Protein AF-A0A972VEP5-F1 (afdb_monomer_lite)

Foldseek 3Di:
DDDDDDPDPPPDDPDDDDPVRVVVVVVVVVVVVVVVVVVVVVVVQVVQQVVVVVVQVVVLVVVVVCQLPVPDQAFDKDWDADPVHRQKIKIKGWDWDQDPPPRFIWIKIKIKIWHAGPVRDIDMDIDMDTRGTQDPVNVVVNCVVVVPPDQWAPDLVVLCVVLVHDSVQVVLLVVLQQDHAPNRIHGNVSSVQCSVVVSHDDPVVSVVNVVVNVVVVVVDDDDPPDDDDDDDDDDDDDDDDDDD

Sequence (244 aa):
MKPYESIQTTSGKAEGFTLLEVICALGILSIISSSALVIMARNRESAYNVTMRLRALEVARENMEQILVSGTIEEQTEFGLSEKYPSIEWENTIETFYAPLEGQTWARARSTARYKDMEDADQEIELEHWLCRVTEADMEALDQLEGSESGLFESIAEAAEFVGVDEQEVLGWLENGMVQTAEGYFIEANLKLFMRTQGNPSQEELAQQALTGVFEDAASEDIQVEQDTADVPVQDIRSGRGGR

Structure (mmCIF, N/CA/C/O backbone):
data_AF-A0A972VEP5-F1
#
_entry.id   AF-A0A972VEP5-F1
#
loop_
_atom_site.group_PDB
_atom_site.id
_atom_site.type_symbol
_atom_site.label_atom_id
_atom_site.label_alt_id
_atom_site.label_comp_id
_atom_site.label_asym_id
_atom_site.label_entity_id
_atom_site.label_seq_id
_atom_site.pdbx_PDB_ins_code
_atom_site.Cartn_x
_atom_site.Cartn_y
_atom_site.Cartn_z
_atom_site.occupancy
_atom_site.B_iso_or_equiv
_atom_site.auth_seq_id
_atom_site.auth_comp_id
_atom_site.auth_asym_id
_atom_site.auth_atom_id
_atom_site.pdbx_PDB_model_num
ATOM 1 N N . MET A 1 1 ? -2.535 20.342 -81.616 1.00 49.66 1 MET A N 1
ATOM 2 C CA . MET A 1 1 ? -1.668 19.170 -81.853 1.00 49.66 1 MET A CA 1
ATOM 3 C C . MET A 1 1 ? -0.312 19.499 -81.233 1.00 49.66 1 MET A C 1
ATOM 5 O O . MET A 1 1 ? 0.401 20.320 -81.791 1.00 49.66 1 MET A O 1
ATOM 9 N N . LYS A 1 2 ? -0.045 19.036 -80.003 1.00 51.69 2 LYS A N 1
ATOM 10 C CA . LYS A 1 2 ? 1.213 19.298 -79.275 1.00 51.69 2 LYS A CA 1
ATOM 11 C C . LYS A 1 2 ? 2.136 18.081 -79.450 1.00 51.69 2 LYS A C 1
ATOM 13 O O . LYS A 1 2 ? 1.618 16.969 -79.355 1.00 51.69 2 LYS A O 1
ATOM 18 N N . PRO A 1 3 ? 3.436 18.261 -79.738 1.00 62.66 3 PRO A N 1
ATOM 19 C CA . PRO A 1 3 ? 4.355 17.143 -79.907 1.00 62.66 3 PRO A CA 1
ATOM 20 C C . PRO A 1 3 ? 4.647 16.472 -78.558 1.00 62.66 3 PRO A C 1
ATOM 22 O O . PRO A 1 3 ? 4.682 17.124 -77.517 1.00 62.66 3 PRO A O 1
ATOM 25 N N . TYR A 1 4 ? 4.814 15.156 -78.607 1.00 62.09 4 TYR A N 1
ATOM 26 C CA . TYR A 1 4 ? 5.220 14.295 -77.503 1.00 62.09 4 TYR A CA 1
ATOM 27 C C . TYR A 1 4 ? 6.709 14.527 -77.201 1.00 62.09 4 TYR A C 1
ATOM 29 O O . TYR A 1 4 ? 7.564 14.312 -78.058 1.00 62.09 4 TYR A O 1
ATOM 37 N N . GLU A 1 5 ? 7.032 14.975 -75.988 1.00 61.41 5 GLU A N 1
ATOM 38 C CA . GLU A 1 5 ? 8.405 14.940 -75.480 1.00 61.41 5 GLU A CA 1
ATOM 39 C C . GLU A 1 5 ? 8.759 13.492 -75.130 1.00 61.41 5 GLU A C 1
ATOM 41 O O . GLU A 1 5 ? 8.156 12.870 -74.255 1.00 61.41 5 GLU A O 1
ATOM 46 N N . SER A 1 6 ? 9.726 12.931 -75.851 1.00 66.88 6 SER A N 1
ATOM 47 C CA . SER A 1 6 ? 10.311 11.631 -75.540 1.00 66.88 6 SER A CA 1
ATOM 48 C C . SER A 1 6 ? 11.162 11.745 -74.274 1.00 66.88 6 SER A C 1
ATOM 50 O O . SER A 1 6 ? 12.169 12.455 -74.272 1.00 66.88 6 SER A O 1
ATOM 52 N N . ILE A 1 7 ? 10.783 11.022 -73.219 1.00 63.78 7 ILE A N 1
ATOM 53 C CA . ILE A 1 7 ? 11.588 10.863 -72.004 1.00 63.78 7 ILE A CA 1
ATOM 54 C C . ILE A 1 7 ? 12.873 10.122 -72.394 1.00 63.78 7 ILE A C 1
ATOM 56 O O . ILE A 1 7 ? 12.848 8.928 -72.691 1.00 63.78 7 ILE A O 1
ATOM 60 N N . GLN A 1 8 ? 13.999 10.836 -72.431 1.00 59.41 8 GLN A N 1
ATOM 61 C CA . GLN A 1 8 ? 15.314 10.222 -72.577 1.00 59.41 8 GLN A CA 1
ATOM 62 C C . GLN A 1 8 ? 15.680 9.553 -71.251 1.00 59.41 8 GLN A C 1
ATOM 64 O O . GLN A 1 8 ? 16.055 10.217 -70.289 1.00 59.41 8 GLN A O 1
ATOM 69 N N . THR A 1 9 ? 15.573 8.228 -71.188 1.00 57.16 9 THR A N 1
ATOM 70 C CA . THR A 1 9 ? 16.182 7.446 -70.111 1.00 57.16 9 THR A CA 1
ATOM 71 C C . THR A 1 9 ? 17.686 7.408 -70.356 1.00 57.16 9 THR A C 1
ATOM 73 O O . THR A 1 9 ? 18.170 6.660 -71.208 1.00 57.16 9 THR A O 1
ATOM 76 N N . THR A 1 10 ? 18.441 8.239 -69.643 1.00 61.66 10 THR A N 1
ATOM 77 C CA . THR A 1 10 ? 19.898 8.138 -69.608 1.00 61.66 10 THR A CA 1
ATOM 78 C C . THR A 1 10 ? 20.275 6.829 -68.912 1.00 61.66 10 THR A C 1
ATOM 80 O O . THR A 1 10 ? 20.179 6.685 -67.698 1.00 61.66 10 THR A O 1
ATOM 83 N N . SER A 1 11 ? 20.688 5.837 -69.703 1.00 58.22 11 SER A N 1
ATOM 84 C CA . SER A 1 11 ? 21.323 4.617 -69.203 1.00 58.22 11 SER A CA 1
ATOM 85 C C . SER A 1 11 ? 22.710 4.981 -68.670 1.00 58.22 11 SER A C 1
ATOM 87 O O . SER A 1 11 ? 23.697 4.947 -69.407 1.00 58.22 11 SER A O 1
ATOM 89 N N . GLY A 1 12 ? 22.782 5.388 -67.402 1.00 57.72 12 GLY A N 1
ATOM 90 C CA . GLY A 1 12 ? 24.042 5.607 -66.699 1.00 57.72 12 GLY A CA 1
ATOM 91 C C . GLY A 1 12 ? 24.854 4.312 -66.657 1.00 57.72 12 GLY A C 1
ATOM 92 O O . GLY A 1 12 ? 24.325 3.252 -66.326 1.00 57.72 12 GLY A O 1
ATOM 93 N N . LYS A 1 13 ? 26.138 4.383 -67.025 1.00 58.47 13 LYS A N 1
ATOM 94 C CA . LYS A 1 13 ? 27.097 3.300 -66.777 1.00 58.47 13 LYS A CA 1
ATOM 95 C C . LYS A 1 13 ? 27.053 2.966 -65.284 1.00 58.47 13 LYS A C 1
ATOM 97 O O . LYS A 1 13 ? 27.229 3.861 -64.465 1.00 58.47 13 LYS A O 1
ATOM 102 N N . ALA A 1 14 ? 26.805 1.704 -64.945 1.00 61.41 14 ALA A N 1
ATOM 103 C CA . ALA A 1 14 ? 26.866 1.234 -63.568 1.00 61.41 14 ALA A CA 1
ATOM 104 C C . ALA A 1 14 ? 28.335 1.215 -63.117 1.00 61.41 14 ALA A C 1
ATOM 106 O O . ALA A 1 14 ? 29.049 0.233 -63.316 1.00 61.41 14 ALA A O 1
ATOM 107 N N . GLU A 1 15 ? 28.806 2.337 -62.582 1.00 70.62 15 GLU A N 1
ATOM 108 C CA . GLU A 1 15 ? 30.061 2.395 -61.841 1.00 70.62 15 GLU A CA 1
ATOM 109 C C . GLU A 1 15 ? 29.843 1.662 -60.512 1.00 70.62 15 GLU A C 1
ATOM 111 O O . GLU A 1 15 ? 28.911 1.958 -59.765 1.00 70.62 15 GLU A O 1
ATOM 116 N N . GLY A 1 16 ? 30.634 0.615 -60.266 1.00 77.31 16 GLY A N 1
ATOM 117 C CA . GLY A 1 16 ? 30.548 -0.158 -59.031 1.00 77.31 16 GLY A CA 1
ATOM 118 C C . GLY A 1 16 ? 31.019 0.669 -57.836 1.00 77.31 16 GLY A C 1
ATOM 119 O O . GLY A 1 16 ? 31.977 1.432 -57.948 1.00 77.31 16 GLY A O 1
ATOM 120 N N . PHE A 1 17 ? 30.365 0.489 -56.688 1.00 81.62 17 PHE A N 1
ATOM 121 C CA . PHE A 1 17 ? 30.762 1.137 -55.440 1.00 81.62 17 PHE A CA 1
ATOM 122 C C . PHE A 1 17 ? 32.195 0.767 -55.056 1.00 81.62 17 PHE A C 1
ATOM 124 O O . PHE A 1 17 ? 32.610 -0.393 -55.155 1.00 81.62 17 PHE A O 1
ATOM 131 N N . THR A 1 18 ? 32.952 1.750 -54.577 1.00 90.38 18 THR A N 1
ATOM 132 C CA . THR A 1 18 ? 34.298 1.485 -54.061 1.00 90.38 18 THR A CA 1
ATOM 133 C C . THR A 1 18 ? 34.214 0.791 -52.697 1.00 90.38 18 THR A C 1
ATOM 135 O O . THR A 1 18 ? 33.296 1.038 -51.915 1.00 90.38 18 THR A O 1
ATOM 138 N N . LEU A 1 19 ? 35.191 -0.064 -52.369 1.00 88.56 19 LEU A N 1
ATOM 139 C CA . LEU A 1 19 ? 35.249 -0.752 -51.067 1.00 88.56 19 LEU A CA 1
ATOM 140 C C . LEU A 1 19 ? 35.184 0.238 -49.888 1.00 88.56 19 LEU A C 1
ATOM 142 O O . LEU A 1 19 ? 34.526 -0.027 -48.885 1.00 88.56 19 LEU A O 1
ATOM 146 N N . LEU A 1 20 ? 35.847 1.389 -50.027 1.00 92.25 20 LEU A N 1
ATOM 147 C CA . LEU A 1 20 ? 35.866 2.448 -49.018 1.00 92.25 20 LEU A CA 1
ATOM 148 C C . LEU A 1 20 ? 34.466 3.030 -48.777 1.00 92.25 20 LEU A C 1
ATOM 150 O O . LEU A 1 20 ? 34.075 3.250 -47.634 1.00 92.25 20 LEU A O 1
ATOM 154 N N . GLU A 1 21 ? 33.708 3.262 -49.846 1.00 92.62 21 GLU A N 1
ATOM 155 C CA . GLU A 1 21 ? 32.349 3.793 -49.774 1.00 92.62 21 GLU A CA 1
ATOM 156 C C . GLU A 1 21 ? 31.400 2.814 -49.078 1.00 92.62 21 GLU A C 1
ATOM 158 O O . GLU A 1 21 ? 30.645 3.218 -48.196 1.00 92.62 21 GLU A O 1
ATOM 163 N N . VAL A 1 22 ? 31.516 1.516 -49.382 1.00 95.62 22 VAL A N 1
ATOM 164 C CA . VAL A 1 22 ? 30.756 0.462 -48.692 1.00 95.62 22 VAL A CA 1
ATOM 165 C C . VAL A 1 22 ? 31.085 0.440 -47.195 1.00 95.62 22 VAL A C 1
ATOM 167 O O . VAL A 1 22 ? 30.174 0.394 -46.371 1.00 95.62 22 VAL A O 1
ATOM 170 N N . ILE A 1 23 ? 32.365 0.531 -46.819 1.00 96.12 23 ILE A N 1
ATOM 171 C CA . ILE A 1 23 ? 32.778 0.578 -45.406 1.00 96.12 23 ILE A CA 1
ATOM 172 C C . ILE A 1 23 ? 32.224 1.830 -44.710 1.00 96.12 23 ILE A C 1
ATOM 174 O O . ILE A 1 23 ? 31.728 1.737 -43.588 1.00 96.12 23 ILE A O 1
ATOM 178 N N . CYS A 1 24 ? 32.264 2.990 -45.370 1.00 95.94 24 CYS A N 1
ATOM 179 C CA . CYS A 1 24 ? 31.730 4.237 -44.822 1.00 95.94 24 CYS A CA 1
ATOM 180 C C . CYS A 1 24 ? 30.207 4.158 -44.613 1.00 95.94 24 CYS A C 1
ATOM 182 O O . CYS A 1 24 ? 29.713 4.493 -43.535 1.00 95.94 24 CYS A O 1
ATOM 184 N N . ALA A 1 25 ? 29.471 3.625 -45.594 1.00 96.38 25 ALA A N 1
ATOM 185 C CA . ALA A 1 25 ? 28.030 3.406 -45.498 1.00 96.38 25 ALA A CA 1
ATOM 186 C C . ALA A 1 25 ? 27.666 2.441 -44.357 1.00 96.38 25 ALA A C 1
ATOM 188 O O . ALA A 1 25 ? 26.749 2.719 -43.584 1.00 96.38 25 ALA A O 1
ATOM 189 N N . LEU A 1 26 ? 28.415 1.345 -44.200 1.00 96.19 26 LEU A N 1
ATOM 190 C CA . LEU A 1 26 ? 28.237 0.409 -43.086 1.00 96.19 26 LEU A CA 1
ATOM 191 C C . LEU A 1 26 ? 28.545 1.059 -41.733 1.00 96.19 26 LEU A C 1
ATOM 193 O O . LEU A 1 26 ? 27.824 0.823 -40.765 1.00 96.19 26 LEU A O 1
ATOM 197 N N . GLY A 1 27 ? 29.567 1.914 -41.664 1.00 97.44 27 GLY A N 1
ATOM 198 C CA . GLY A 1 27 ? 29.889 2.689 -40.468 1.00 97.44 27 GLY A CA 1
ATOM 199 C C . GLY A 1 27 ? 28.732 3.596 -40.049 1.00 97.44 27 GLY A C 1
ATOM 200 O O . GLY A 1 27 ? 28.264 3.510 -38.914 1.00 97.44 27 GLY A O 1
ATOM 201 N N . ILE A 1 28 ? 28.201 4.395 -40.978 1.00 96.94 28 ILE A N 1
ATOM 202 C CA . ILE A 1 28 ? 27.042 5.266 -40.726 1.00 96.94 28 ILE A CA 1
ATOM 203 C C . ILE A 1 28 ? 25.814 4.440 -40.316 1.00 96.94 28 ILE A C 1
ATOM 205 O O . ILE A 1 28 ? 25.154 4.768 -39.328 1.00 96.94 28 ILE A O 1
ATOM 209 N N . LEU A 1 29 ? 25.534 3.338 -41.020 1.00 96.75 29 LEU A N 1
ATOM 210 C CA . LEU A 1 29 ? 24.416 2.451 -40.702 1.00 96.75 29 LEU A CA 1
ATOM 211 C C . LEU A 1 29 ? 24.548 1.859 -39.295 1.00 96.75 29 LEU A C 1
ATOM 213 O O . LEU A 1 29 ? 23.554 1.786 -38.576 1.00 96.75 29 LEU A O 1
ATOM 217 N N . SER A 1 30 ? 25.759 1.473 -38.884 1.00 97.50 30 SER A N 1
ATOM 218 C CA . SER A 1 30 ? 26.012 0.923 -37.549 1.00 97.50 30 SER A CA 1
ATOM 219 C C . SER A 1 30 ? 25.717 1.939 -36.440 1.00 97.50 30 SER A C 1
ATOM 221 O O . SER A 1 30 ? 25.062 1.596 -35.458 1.00 97.50 30 SER A O 1
ATOM 223 N N . ILE A 1 31 ? 26.098 3.208 -36.632 1.00 97.12 31 ILE A N 1
ATOM 224 C CA . ILE A 1 31 ? 25.845 4.294 -35.674 1.00 97.12 31 ILE A CA 1
ATOM 225 C C . ILE A 1 31 ? 24.342 4.572 -35.551 1.00 97.12 31 ILE A C 1
ATOM 227 O O . ILE A 1 31 ? 23.822 4.647 -34.438 1.00 97.12 31 ILE A O 1
ATOM 231 N N . ILE A 1 32 ? 23.634 4.678 -36.681 1.00 96.88 32 ILE A N 1
ATOM 232 C CA . ILE A 1 32 ? 22.180 4.912 -36.701 1.00 96.88 32 ILE A CA 1
ATOM 233 C C . ILE A 1 32 ? 21.421 3.711 -36.117 1.00 96.88 32 ILE A C 1
ATOM 235 O O . ILE A 1 32 ? 20.460 3.878 -35.371 1.00 96.88 32 ILE A O 1
ATOM 239 N N . SER A 1 33 ? 21.858 2.488 -36.419 1.00 95.44 33 SER A N 1
ATOM 240 C CA . SER A 1 33 ? 21.223 1.277 -35.884 1.00 95.44 33 SER A CA 1
ATOM 241 C C . SER A 1 33 ? 21.426 1.167 -34.373 1.00 95.44 33 SER A C 1
ATOM 243 O O . SER A 1 33 ? 20.489 0.842 -33.650 1.00 95.44 33 SER A O 1
ATOM 245 N N . SER A 1 34 ? 22.624 1.494 -33.880 1.00 96.19 34 SER A N 1
ATOM 246 C CA . SER A 1 34 ? 22.923 1.516 -32.446 1.00 96.19 34 SER A CA 1
ATOM 247 C C . SER A 1 34 ? 22.055 2.535 -31.703 1.00 96.19 34 SER A C 1
ATOM 249 O O . SER A 1 34 ? 21.433 2.200 -30.694 1.00 96.19 34 SER A O 1
ATOM 251 N N . SER A 1 35 ? 21.922 3.756 -32.232 1.00 94.62 35 SER A N 1
ATOM 252 C CA . SER A 1 35 ? 21.073 4.773 -31.603 1.00 94.62 35 SER A CA 1
ATOM 253 C C . SER A 1 35 ? 19.596 4.366 -31.576 1.00 94.62 35 SER A C 1
ATOM 255 O O . SER A 1 35 ? 18.938 4.537 -30.548 1.00 94.62 35 SER A O 1
ATOM 257 N N . ALA A 1 36 ? 19.084 3.752 -32.648 1.00 95.00 36 ALA A N 1
ATOM 258 C CA . ALA A 1 36 ? 17.720 3.229 -32.690 1.00 95.00 36 ALA A CA 1
ATOM 259 C C . ALA A 1 36 ? 17.481 2.120 -31.648 1.00 95.00 36 ALA A C 1
ATOM 261 O O . ALA A 1 36 ? 16.464 2.143 -30.951 1.00 95.00 36 ALA A O 1
ATOM 262 N N . LEU A 1 37 ? 18.427 1.186 -31.491 1.00 93.19 37 LEU A N 1
ATOM 263 C CA . LEU A 1 37 ? 18.332 0.110 -30.499 1.00 93.19 37 LEU A CA 1
ATOM 264 C C . LEU A 1 37 ? 18.296 0.647 -29.062 1.00 93.19 37 LEU A C 1
ATOM 266 O O . LEU A 1 37 ? 17.500 0.168 -28.255 1.00 93.19 37 LEU A O 1
ATOM 270 N N . VAL A 1 38 ? 19.092 1.675 -28.749 1.00 94.25 38 VAL A N 1
ATOM 271 C CA . VAL A 1 38 ? 19.079 2.314 -27.421 1.00 94.25 38 VAL A CA 1
ATOM 272 C C . VAL A 1 38 ? 17.726 2.967 -27.126 1.00 94.25 38 VAL A C 1
ATOM 274 O O . VAL A 1 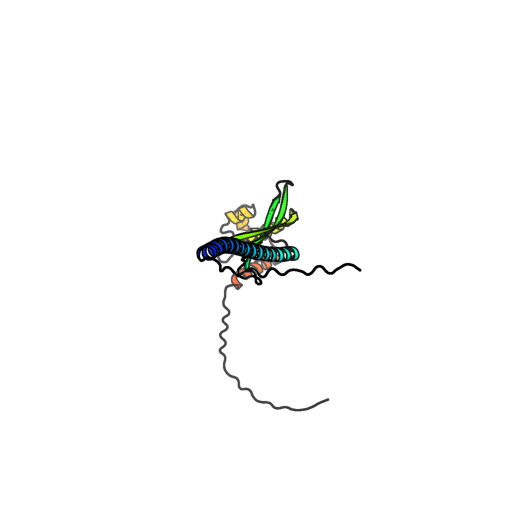38 ? 17.208 2.836 -26.018 1.00 94.25 38 VAL A O 1
ATOM 277 N N . ILE A 1 39 ? 17.118 3.639 -28.109 1.00 93.88 39 ILE A N 1
ATOM 278 C CA . ILE A 1 39 ? 15.790 4.251 -27.944 1.00 93.88 39 ILE A CA 1
ATOM 279 C C . ILE A 1 39 ? 14.726 3.175 -27.691 1.00 93.88 39 ILE A C 1
ATOM 281 O O . ILE A 1 39 ? 13.900 3.326 -26.793 1.00 93.88 39 ILE A O 1
ATOM 285 N N . MET A 1 40 ? 14.758 2.066 -28.438 1.00 92.31 40 MET A N 1
ATOM 286 C CA . MET A 1 40 ? 13.823 0.954 -28.231 1.00 92.31 40 MET A CA 1
ATOM 287 C C . MET A 1 40 ? 13.976 0.317 -26.848 1.00 92.31 40 MET A C 1
ATOM 289 O O . MET A 1 40 ? 12.966 0.035 -26.203 1.00 92.31 40 MET A O 1
ATOM 293 N N . ALA A 1 41 ? 15.213 0.127 -26.379 1.00 88.06 41 ALA A N 1
ATOM 294 C CA . ALA A 1 41 ? 15.481 -0.408 -25.047 1.00 88.06 41 ALA A CA 1
ATOM 295 C C . ALA A 1 41 ? 14.856 0.477 -23.954 1.00 88.06 41 ALA A C 1
ATOM 297 O O . ALA A 1 41 ? 14.090 -0.021 -23.132 1.00 88.06 41 ALA A O 1
ATOM 298 N N . ARG A 1 42 ? 15.075 1.797 -24.024 1.00 87.44 42 ARG A N 1
ATOM 299 C CA . ARG A 1 42 ? 14.498 2.770 -23.077 1.00 87.44 42 ARG A CA 1
ATOM 300 C C . ARG A 1 42 ? 12.971 2.822 -23.129 1.00 87.44 42 ARG A C 1
ATOM 302 O O . ARG A 1 42 ? 12.312 2.917 -22.098 1.00 87.44 42 ARG A O 1
ATOM 309 N N . ASN A 1 43 ? 12.387 2.733 -24.323 1.00 90.62 43 ASN A N 1
ATOM 310 C CA . ASN A 1 43 ? 10.930 2.722 -24.472 1.00 90.62 43 ASN A CA 1
ATOM 311 C C . ASN A 1 43 ? 10.303 1.460 -23.870 1.00 90.62 43 ASN A C 1
ATOM 313 O O . ASN A 1 43 ? 9.223 1.531 -23.290 1.00 90.62 43 ASN A O 1
ATOM 317 N N . ARG A 1 44 ? 10.971 0.307 -23.996 1.00 88.62 44 ARG A N 1
ATOM 318 C CA . ARG A 1 44 ? 10.498 -0.950 -23.407 1.00 88.62 44 ARG A CA 1
ATOM 319 C C . ARG A 1 44 ? 10.492 -0.886 -21.882 1.00 88.62 44 ARG A C 1
ATOM 321 O O . ARG A 1 44 ? 9.518 -1.312 -21.269 1.00 88.62 44 ARG A O 1
ATOM 328 N N . GLU A 1 45 ? 11.561 -0.357 -21.300 1.00 87.69 45 GLU A N 1
ATOM 329 C CA . GLU A 1 45 ? 11.685 -0.132 -19.859 1.00 87.69 45 GLU A CA 1
ATOM 330 C C . GLU A 1 45 ? 10.562 0.772 -19.337 1.00 87.69 45 GLU A C 1
ATOM 332 O O . GLU A 1 45 ? 9.790 0.385 -18.461 1.00 87.69 45 GLU A O 1
ATOM 337 N N . SER A 1 46 ? 10.372 1.924 -19.986 1.00 89.50 46 SER A N 1
ATOM 338 C CA . SER A 1 46 ? 9.296 2.859 -19.653 1.00 89.50 46 SER A CA 1
ATOM 339 C C . SER A 1 46 ? 7.905 2.220 -19.760 1.00 89.50 46 SER A C 1
ATOM 341 O O . SER A 1 46 ? 7.079 2.388 -18.862 1.00 89.50 46 SER A O 1
ATOM 343 N N . ALA A 1 47 ? 7.642 1.444 -20.816 1.00 91.06 47 ALA A N 1
ATOM 344 C CA . ALA A 1 47 ? 6.353 0.785 -21.011 1.00 91.06 47 ALA A CA 1
ATOM 345 C C . ALA A 1 47 ? 6.050 -0.262 -19.927 1.00 91.06 47 ALA A C 1
ATOM 347 O O . ALA A 1 47 ? 4.904 -0.376 -19.482 1.00 91.06 47 ALA A O 1
ATOM 348 N N . TYR A 1 48 ? 7.059 -1.013 -19.480 1.00 91.06 48 TYR A N 1
ATOM 349 C CA . TYR A 1 48 ? 6.900 -1.971 -18.387 1.00 91.06 48 TYR A CA 1
ATOM 350 C C . TYR A 1 48 ? 6.581 -1.269 -17.069 1.00 91.06 48 TYR A C 1
ATOM 352 O O . TYR A 1 48 ? 5.606 -1.635 -16.417 1.00 91.06 48 TYR A O 1
ATOM 360 N N . ASN A 1 49 ? 7.338 -0.223 -16.726 1.00 89.56 49 ASN A N 1
ATOM 361 C CA . ASN A 1 49 ? 7.139 0.516 -15.480 1.00 89.56 49 ASN A CA 1
ATOM 362 C C . ASN A 1 49 ? 5.739 1.147 -15.431 1.00 89.56 49 ASN A C 1
ATOM 364 O O . ASN A 1 49 ? 5.046 1.043 -14.422 1.00 89.56 49 ASN A O 1
ATOM 368 N N . VAL A 1 50 ? 5.262 1.717 -16.545 1.00 92.62 50 VAL A N 1
ATOM 369 C CA . VAL A 1 50 ? 3.882 2.228 -16.647 1.00 92.62 50 VAL A CA 1
ATOM 370 C C . VAL A 1 50 ? 2.856 1.110 -16.472 1.00 92.62 50 VAL A C 1
ATOM 372 O O . VAL A 1 50 ? 1.861 1.298 -15.777 1.00 92.62 50 VAL A O 1
ATOM 375 N N . THR A 1 51 ? 3.090 -0.057 -17.073 1.00 94.12 51 THR A N 1
ATOM 376 C CA . THR A 1 51 ? 2.172 -1.197 -16.955 1.00 94.12 51 THR A CA 1
ATOM 377 C C . THR A 1 51 ? 2.068 -1.678 -15.511 1.00 94.12 51 THR A C 1
ATOM 379 O O . THR A 1 51 ? 0.958 -1.872 -15.023 1.00 94.12 51 THR A O 1
ATOM 382 N N . MET A 1 52 ? 3.194 -1.841 -14.811 1.00 93.62 52 MET A N 1
ATOM 383 C CA . MET A 1 52 ? 3.179 -2.270 -13.410 1.00 93.62 52 MET A CA 1
ATOM 384 C C . MET A 1 52 ? 2.548 -1.223 -12.501 1.00 93.62 52 MET A C 1
ATOM 386 O O . MET A 1 52 ? 1.696 -1.568 -11.688 1.00 93.62 52 MET A O 1
ATOM 390 N N . ARG A 1 53 ? 2.842 0.060 -12.730 1.00 94.75 53 ARG A N 1
ATOM 391 C CA . ARG A 1 53 ? 2.190 1.159 -12.016 1.00 94.75 53 ARG A CA 1
ATOM 392 C C . ARG A 1 53 ? 0.669 1.144 -12.190 1.00 94.75 53 ARG A C 1
ATOM 394 O O . ARG A 1 53 ? -0.060 1.336 -11.226 1.00 94.75 53 ARG A O 1
ATOM 401 N N . LEU A 1 54 ? 0.174 0.913 -13.408 1.00 95.81 54 LEU A N 1
ATOM 402 C CA . LEU A 1 54 ? -1.268 0.830 -13.665 1.00 95.81 54 LEU A CA 1
ATOM 403 C C . LEU A 1 54 ? -1.913 -0.374 -12.973 1.00 95.81 54 LEU A C 1
ATOM 405 O O . LEU A 1 54 ? -3.024 -0.245 -12.475 1.00 95.81 54 LEU A O 1
ATOM 409 N N . ARG A 1 55 ? -1.222 -1.517 -12.913 1.00 96.38 55 ARG A N 1
ATOM 410 C CA . ARG A 1 55 ? -1.704 -2.705 -12.193 1.00 96.38 55 ARG A CA 1
ATOM 411 C C . ARG A 1 55 ? -1.742 -2.482 -10.686 1.00 96.38 55 ARG A C 1
ATOM 413 O O . ARG A 1 55 ? -2.737 -2.816 -10.064 1.00 96.38 55 ARG A O 1
ATOM 420 N N . ALA A 1 56 ? -0.702 -1.879 -10.115 1.00 95.38 56 ALA A N 1
ATOM 421 C CA . ALA A 1 56 ? -0.675 -1.533 -8.696 1.00 95.38 56 ALA A CA 1
ATOM 422 C C . ALA A 1 56 ? -1.781 -0.526 -8.347 1.00 95.38 56 ALA A C 1
ATOM 424 O O . ALA A 1 56 ? -2.482 -0.701 -7.359 1.00 95.38 56 ALA A O 1
ATOM 425 N N . LEU A 1 57 ? -2.011 0.471 -9.210 1.00 96.38 57 LEU A N 1
ATOM 426 C CA . LEU A 1 57 ? -3.125 1.406 -9.052 1.00 96.38 57 LEU A CA 1
ATOM 427 C C . LEU A 1 57 ? -4.484 0.700 -9.134 1.00 96.38 57 LEU A C 1
ATOM 429 O O . LEU A 1 57 ? -5.389 1.049 -8.387 1.00 96.38 57 LEU A O 1
ATOM 433 N N . GLU A 1 58 ? -4.642 -0.259 -10.047 1.00 96.62 58 GLU A N 1
ATOM 434 C CA . GLU A 1 58 ? -5.865 -1.056 -10.164 1.00 96.62 58 GLU A CA 1
ATOM 435 C C . GLU A 1 58 ? -6.141 -1.829 -8.869 1.00 96.62 58 GLU A C 1
ATOM 437 O O . GLU A 1 58 ? -7.250 -1.739 -8.357 1.00 96.62 58 GLU A O 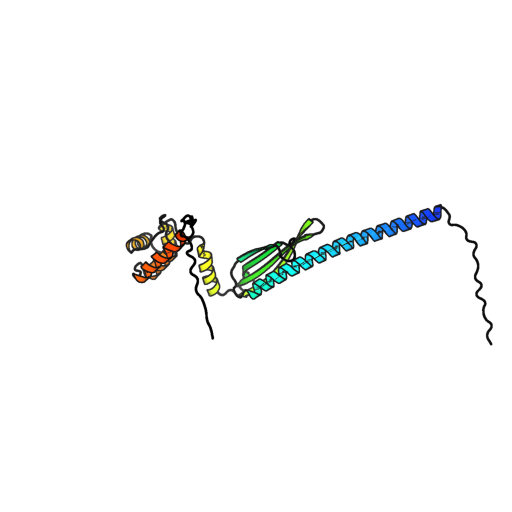1
ATOM 442 N N . VAL A 1 59 ? -5.125 -2.481 -8.292 1.00 96.25 59 VAL A N 1
ATOM 443 C CA . VAL A 1 59 ? -5.237 -3.194 -7.006 1.00 96.25 59 VAL A CA 1
ATOM 444 C C . VAL A 1 59 ? -5.593 -2.242 -5.868 1.00 96.25 59 VAL A C 1
ATOM 446 O O . VAL A 1 59 ? -6.569 -2.477 -5.164 1.00 96.25 59 VAL A O 1
ATOM 449 N N . ALA A 1 60 ? -4.862 -1.133 -5.720 1.00 95.31 60 ALA A N 1
ATOM 450 C CA . ALA A 1 60 ? -5.154 -0.142 -4.684 1.00 95.31 60 ALA A CA 1
ATOM 451 C C . ALA A 1 60 ? -6.578 0.426 -4.825 1.00 95.31 60 ALA A C 1
ATOM 453 O O . ALA A 1 60 ? -7.263 0.678 -3.837 1.00 95.31 60 ALA A O 1
ATOM 454 N N . ARG A 1 61 ? -7.061 0.612 -6.062 1.00 95.94 61 ARG A N 1
ATOM 455 C CA . ARG A 1 61 ? -8.425 1.083 -6.323 1.00 95.94 61 ARG A CA 1
ATOM 456 C C . ARG A 1 61 ? -9.471 0.030 -5.967 1.00 95.94 61 ARG A C 1
ATOM 458 O O . ARG A 1 61 ? -10.457 0.382 -5.335 1.00 95.94 61 ARG A O 1
ATOM 465 N N . GLU A 1 62 ? -9.276 -1.223 -6.371 1.00 94.62 62 GLU A N 1
ATOM 466 C CA . GLU A 1 62 ? -10.183 -2.334 -6.047 1.00 94.62 62 GLU A CA 1
ATOM 467 C C . GLU A 1 62 ? -10.293 -2.525 -4.527 1.00 94.62 62 GLU A C 1
ATOM 469 O O . GLU A 1 62 ? -11.394 -2.643 -3.997 1.00 94.62 62 GLU A O 1
ATOM 474 N N . ASN A 1 63 ? -9.171 -2.460 -3.814 1.00 93.56 63 ASN A N 1
ATOM 475 C CA . ASN A 1 63 ? -9.145 -2.521 -2.358 1.00 93.56 63 ASN A CA 1
ATOM 476 C C . ASN A 1 63 ? -9.853 -1.323 -1.714 1.00 93.56 63 ASN A C 1
ATOM 478 O O . ASN A 1 63 ? -10.677 -1.490 -0.819 1.00 93.56 63 ASN A O 1
ATOM 482 N N . MET A 1 64 ? -9.589 -0.110 -2.205 1.00 93.00 64 MET A N 1
ATOM 483 C CA . MET A 1 64 ? -10.292 1.087 -1.743 1.00 93.00 64 MET A CA 1
ATOM 484 C C . MET A 1 64 ? -11.804 0.979 -1.986 1.00 93.00 64 MET A C 1
ATOM 486 O O . MET A 1 64 ? -12.595 1.345 -1.125 1.00 93.00 64 MET A O 1
ATOM 490 N N . GLU A 1 65 ? -12.231 0.442 -3.129 1.00 92.75 65 GLU A N 1
ATOM 491 C CA . GLU A 1 65 ? -13.646 0.184 -3.410 1.00 92.75 65 GLU A CA 1
ATOM 492 C C . GLU A 1 65 ? -14.254 -0.797 -2.396 1.00 92.75 65 GLU A C 1
ATOM 494 O O . GLU A 1 65 ? -15.378 -0.573 -1.953 1.00 92.75 65 GLU A O 1
ATOM 499 N N . GLN A 1 66 ? -13.523 -1.834 -1.977 1.00 90.69 66 GLN A N 1
ATOM 500 C CA . GLN A 1 66 ? -13.991 -2.767 -0.944 1.00 90.69 66 GLN A CA 1
ATOM 501 C C . GLN A 1 66 ? -14.163 -2.079 0.414 1.00 90.69 66 GLN A C 1
ATOM 503 O O . GLN A 1 66 ? -15.217 -2.229 1.034 1.00 90.69 66 GLN A O 1
ATOM 508 N N . ILE A 1 67 ? -13.186 -1.266 0.833 1.00 89.38 67 ILE A N 1
ATOM 509 C CA . ILE A 1 67 ? -13.262 -0.477 2.074 1.00 89.38 67 ILE A CA 1
ATOM 510 C C . ILE A 1 67 ? -14.466 0.470 2.040 1.00 89.38 67 ILE A C 1
ATOM 512 O O . ILE A 1 67 ? -15.208 0.590 3.007 1.00 89.38 67 ILE A O 1
ATOM 516 N N . LEU A 1 68 ? -14.701 1.135 0.908 1.00 87.94 68 LEU A N 1
ATOM 517 C CA . LEU A 1 68 ? -15.813 2.077 0.773 1.00 87.94 68 LEU A CA 1
ATOM 518 C C . LEU A 1 68 ? -17.189 1.391 0.745 1.00 87.94 68 LEU A C 1
ATOM 520 O O . LEU A 1 68 ? -18.201 2.046 0.998 1.00 87.94 68 LEU A O 1
ATOM 524 N N . VAL A 1 69 ? -17.246 0.095 0.428 1.00 90.25 69 VAL A N 1
ATOM 525 C CA . VAL A 1 69 ? -18.488 -0.692 0.362 1.00 90.25 69 VAL A CA 1
ATOM 526 C C . VAL A 1 69 ? -18.781 -1.442 1.665 1.00 90.25 69 VAL A C 1
ATOM 528 O O . VAL A 1 69 ? -19.951 -1.746 1.906 1.00 90.25 69 VAL A O 1
ATOM 531 N N . SER A 1 70 ? -17.783 -1.712 2.517 1.00 81.44 70 SER A N 1
ATOM 532 C CA . SER A 1 70 ? -17.944 -2.508 3.750 1.00 81.44 70 SER A CA 1
ATOM 533 C C . SER A 1 70 ? -19.008 -1.950 4.704 1.00 81.44 70 SER A C 1
ATOM 535 O O . SER A 1 70 ? -19.587 -2.704 5.482 1.00 81.44 70 SER A O 1
ATOM 537 N N . GLY A 1 71 ? -19.313 -0.650 4.630 1.00 70.62 71 GLY A N 1
ATOM 538 C CA . GLY A 1 71 ? -20.390 0.005 5.382 1.00 70.62 71 GLY A CA 1
ATOM 539 C C . GLY A 1 71 ? -20.110 0.179 6.878 1.00 70.62 71 GLY A C 1
ATOM 540 O O . GLY A 1 71 ? -20.762 1.008 7.511 1.00 70.62 71 GLY A O 1
ATOM 541 N N . THR A 1 72 ? -19.120 -0.537 7.410 1.00 74.12 72 THR A N 1
ATOM 542 C CA . THR A 1 72 ? -18.605 -0.425 8.775 1.00 74.12 72 THR A CA 1
ATOM 543 C C . THR A 1 72 ? -17.160 0.061 8.714 1.00 74.12 72 THR A C 1
ATOM 545 O O . THR A 1 72 ? -16.364 -0.439 7.916 1.00 74.12 72 THR A O 1
ATOM 548 N N . ILE A 1 73 ? -16.845 1.066 9.529 1.00 72.38 73 ILE A N 1
ATOM 549 C CA . ILE A 1 73 ? -15.521 1.680 9.622 1.00 72.38 73 ILE A CA 1
ATOM 550 C C . ILE A 1 73 ? -14.952 1.267 10.975 1.00 72.38 73 ILE A C 1
ATOM 552 O O . ILE A 1 73 ? -15.325 1.839 11.995 1.00 72.38 73 ILE A O 1
ATOM 556 N N . GLU A 1 74 ? -14.096 0.255 10.967 1.00 76.50 74 GLU A N 1
ATOM 557 C CA . GLU A 1 74 ? -13.305 -0.166 12.125 1.00 76.50 74 GLU A CA 1
ATOM 558 C C . GLU A 1 74 ? -11.840 0.166 11.847 1.00 76.50 74 GLU A C 1
ATOM 560 O O . GLU A 1 74 ? -11.395 0.104 10.695 1.00 76.50 74 GLU A O 1
ATOM 565 N N . GLU A 1 75 ? -11.106 0.572 12.882 1.00 80.38 75 GLU A N 1
ATOM 566 C CA . GLU A 1 75 ? -9.664 0.774 12.782 1.00 80.38 75 GLU A CA 1
ATOM 567 C C . GLU A 1 75 ? -9.005 -0.588 12.562 1.00 80.38 75 GLU A C 1
ATOM 569 O O . GLU A 1 75 ? -9.074 -1.483 13.402 1.00 80.38 75 GLU A O 1
ATOM 574 N N . GLN A 1 76 ? -8.438 -0.784 11.375 1.00 85.06 76 GLN A N 1
ATOM 575 C CA . GLN A 1 76 ? -7.867 -2.067 10.988 1.00 85.06 76 GLN A CA 1
ATOM 576 C C . GLN A 1 76 ? -6.754 -1.884 9.967 1.00 85.06 76 GLN A C 1
ATOM 578 O O . GLN A 1 76 ? -6.799 -0.991 9.114 1.00 85.06 76 GLN A O 1
ATOM 583 N N . THR A 1 77 ? -5.770 -2.779 10.033 1.00 89.50 77 THR A N 1
ATOM 584 C CA . THR A 1 77 ? -4.743 -2.918 9.002 1.00 89.50 77 THR A CA 1
ATOM 585 C C . THR A 1 77 ? -4.780 -4.330 8.435 1.00 89.50 77 THR A C 1
ATOM 587 O O . THR A 1 77 ? -4.615 -5.305 9.163 1.00 89.50 77 THR A O 1
ATOM 590 N N . GLU A 1 78 ? -4.989 -4.439 7.129 1.00 88.56 78 GLU A N 1
ATOM 591 C CA . GLU A 1 78 ? -5.054 -5.700 6.400 1.00 88.56 78 GLU A CA 1
ATOM 592 C C . GLU A 1 78 ? -3.939 -5.760 5.356 1.00 88.56 78 GLU A C 1
ATOM 594 O O . GLU A 1 78 ? -3.640 -4.770 4.688 1.00 88.56 78 GLU A O 1
ATOM 599 N N . PHE A 1 79 ? -3.344 -6.938 5.187 1.00 93.94 79 PHE A N 1
ATOM 600 C CA . PHE A 1 79 ? -2.271 -7.178 4.230 1.00 93.94 79 PHE A CA 1
ATOM 601 C C . PHE A 1 79 ? -2.600 -8.378 3.356 1.00 93.94 79 PHE A C 1
ATOM 603 O O . PHE A 1 79 ? -3.163 -9.371 3.824 1.00 93.94 79 PHE A O 1
ATOM 610 N N . GLY A 1 80 ? -2.150 -8.343 2.107 1.00 93.06 80 GLY A N 1
ATOM 611 C CA . GLY A 1 80 ? -2.287 -9.497 1.238 1.00 93.06 80 GLY A CA 1
ATOM 612 C C . GLY A 1 80 ? -1.534 -9.391 -0.076 1.00 93.06 80 GLY A C 1
ATOM 613 O O . GLY A 1 80 ? -0.817 -8.434 -0.364 1.00 93.06 80 GLY A O 1
ATOM 614 N N . LEU A 1 81 ? -1.708 -10.428 -0.890 1.00 92.94 81 LEU A N 1
ATOM 615 C CA . LEU A 1 81 ? -1.233 -10.474 -2.268 1.00 92.94 81 LEU A CA 1
ATOM 616 C C . LEU A 1 81 ? -2.415 -10.282 -3.209 1.00 92.94 81 LEU A C 1
ATOM 618 O O . LEU A 1 81 ? -3.525 -10.736 -2.930 1.00 92.94 81 LEU A O 1
ATOM 622 N N . SER A 1 82 ? -2.194 -9.615 -4.338 1.00 91.56 82 SER A N 1
ATOM 623 C CA . SER A 1 82 ? -3.246 -9.495 -5.344 1.00 91.56 82 SER A CA 1
ATOM 624 C C . SER A 1 82 ? -3.499 -10.849 -6.012 1.00 91.56 82 SER A C 1
ATOM 626 O O . SER A 1 82 ? -2.596 -11.443 -6.602 1.00 91.56 82 SER A O 1
ATOM 628 N N . GLU A 1 83 ? -4.754 -11.307 -5.996 1.00 91.38 83 GLU A N 1
ATOM 629 C CA . GLU A 1 83 ? -5.172 -12.527 -6.703 1.00 91.38 83 GLU A CA 1
ATOM 630 C C . GLU A 1 83 ? -4.943 -12.419 -8.218 1.00 91.38 83 GLU A C 1
ATOM 632 O O . GLU A 1 83 ? -4.569 -13.383 -8.891 1.00 91.38 83 GLU A O 1
ATOM 637 N N . LYS A 1 84 ? -5.151 -11.215 -8.762 1.00 91.12 84 LYS A N 1
ATOM 638 C CA . LYS A 1 84 ? -5.014 -10.910 -10.189 1.00 91.12 84 LYS A CA 1
ATOM 639 C C . LYS A 1 84 ? -3.555 -10.722 -10.599 1.00 91.12 84 LYS A C 1
ATOM 641 O O . LYS A 1 84 ? -3.173 -11.103 -11.709 1.00 91.12 84 LYS A O 1
ATOM 646 N N . TYR A 1 85 ? -2.741 -10.145 -9.715 1.00 93.38 85 TYR A N 1
ATOM 647 C CA . TYR A 1 85 ? -1.330 -9.854 -9.956 1.00 93.38 85 TYR A CA 1
ATOM 648 C C . TYR A 1 85 ? -0.463 -10.322 -8.774 1.00 93.38 85 TYR A C 1
ATOM 650 O O . TYR A 1 85 ? -0.081 -9.503 -7.945 1.00 93.38 85 TYR A O 1
ATOM 658 N N . PRO A 1 86 ? -0.054 -11.604 -8.724 1.00 92.31 86 PRO A N 1
ATOM 659 C CA . PRO A 1 86 ? 0.651 -12.175 -7.566 1.00 92.31 86 PRO A CA 1
ATOM 660 C C . PRO A 1 86 ? 1.997 -11.524 -7.214 1.00 92.31 86 PRO A C 1
ATOM 662 O O . PRO A 1 86 ? 2.559 -11.799 -6.164 1.00 92.31 86 PRO A O 1
ATOM 665 N N . SER A 1 87 ? 2.545 -10.698 -8.109 1.00 91.38 87 SER A N 1
ATOM 666 C CA . SER A 1 87 ? 3.762 -9.912 -7.885 1.00 91.38 87 SER A CA 1
ATOM 667 C C . SER A 1 87 ? 3.508 -8.564 -7.199 1.00 91.38 87 SER A C 1
ATOM 669 O O . SER A 1 87 ? 4.429 -7.756 -7.124 1.00 91.38 87 SER A O 1
ATOM 671 N N . ILE A 1 88 ? 2.259 -8.271 -6.829 1.00 94.06 88 ILE A N 1
ATOM 672 C CA . ILE A 1 88 ? 1.840 -7.026 -6.187 1.00 94.06 88 ILE A CA 1
ATOM 673 C C . ILE A 1 88 ? 1.327 -7.371 -4.796 1.00 94.06 88 ILE A C 1
ATOM 675 O O . ILE A 1 88 ? 0.366 -8.133 -4.649 1.00 94.06 88 ILE A O 1
ATOM 679 N N . GLU A 1 89 ? 1.975 -6.788 -3.800 1.00 95.62 89 GLU A N 1
ATOM 680 C CA . GLU A 1 89 ? 1.567 -6.854 -2.402 1.00 95.62 89 GLU A CA 1
ATOM 681 C C . GLU A 1 89 ? 0.719 -5.625 -2.096 1.00 95.62 89 GLU A C 1
ATOM 683 O O . GLU A 1 89 ? 0.944 -4.555 -2.667 1.00 95.62 89 GLU A O 1
ATOM 688 N N . TRP A 1 90 ? -0.267 -5.762 -1.225 1.00 96.31 90 TRP A N 1
ATOM 689 C CA . TRP A 1 90 ? -1.129 -4.655 -0.848 1.00 96.31 90 TRP A CA 1
ATOM 690 C C . TRP A 1 90 ? -1.322 -4.583 0.661 1.00 96.31 90 TRP A C 1
ATOM 692 O O . TRP A 1 90 ? -1.203 -5.578 1.376 1.00 96.31 90 TRP A O 1
ATOM 702 N N . GLU A 1 91 ? -1.612 -3.372 1.116 1.00 95.50 91 GLU A N 1
ATOM 703 C CA . GLU A 1 91 ? -1.842 -3.007 2.506 1.00 95.50 91 GLU A CA 1
ATOM 704 C C . GLU A 1 91 ? -3.012 -2.024 2.550 1.00 95.50 91 GLU A C 1
ATOM 706 O O . GLU A 1 91 ? -3.023 -1.025 1.832 1.00 95.50 91 GLU A O 1
ATOM 711 N N . ASN A 1 92 ? -4.014 -2.322 3.363 1.00 93.56 92 ASN A N 1
ATOM 712 C CA . ASN A 1 92 ? -5.170 -1.472 3.589 1.00 93.56 92 ASN A CA 1
ATOM 713 C C . ASN A 1 92 ? -5.158 -1.044 5.048 1.00 93.56 92 ASN A C 1
ATOM 715 O O . ASN A 1 92 ? -5.175 -1.895 5.929 1.00 93.56 92 ASN A O 1
ATOM 719 N N . THR A 1 93 ? -5.174 0.255 5.303 1.00 91.44 93 THR A N 1
ATOM 720 C CA . THR A 1 93 ? -5.184 0.818 6.651 1.00 91.44 93 THR A CA 1
ATOM 721 C C . THR A 1 93 ? -6.370 1.754 6.777 1.00 91.44 93 THR A C 1
ATOM 723 O O . THR A 1 93 ? -6.502 2.705 6.007 1.00 91.44 93 THR A O 1
ATOM 726 N N . ILE A 1 94 ? -7.233 1.507 7.751 1.00 89.62 94 ILE A N 1
ATOM 727 C CA . ILE A 1 94 ? -8.255 2.456 8.182 1.00 89.62 94 ILE A CA 1
ATOM 728 C C . ILE A 1 94 ? -7.772 3.000 9.515 1.00 89.62 94 ILE A C 1
ATOM 730 O O . ILE A 1 94 ? -7.613 2.231 10.453 1.00 89.62 94 ILE A O 1
ATOM 734 N N . GLU A 1 95 ? -7.509 4.301 9.580 1.00 86.44 95 GLU A N 1
ATOM 735 C CA . GLU A 1 95 ? -7.004 4.950 10.791 1.00 86.44 95 GLU A CA 1
ATOM 736 C C . GLU A 1 95 ? -7.813 6.208 11.100 1.00 86.44 95 GLU A C 1
ATOM 738 O O . GLU A 1 95 ? -8.245 6.952 10.202 1.00 86.44 95 GLU A O 1
ATOM 743 N N . THR A 1 96 ? -8.007 6.458 12.390 1.00 84.44 96 THR A N 1
ATOM 744 C CA . THR A 1 96 ? -8.553 7.721 12.872 1.00 84.44 96 THR A CA 1
ATOM 745 C C . THR A 1 96 ? -7.428 8.747 13.030 1.00 84.44 96 THR A C 1
ATOM 747 O O . THR A 1 96 ? -6.334 8.460 13.505 1.00 84.44 96 THR A O 1
ATOM 750 N N . PHE A 1 97 ? -7.650 9.981 12.576 1.00 81.12 97 PHE A N 1
ATOM 751 C CA . PHE A 1 97 ? -6.658 11.048 12.678 1.00 81.12 97 PHE A CA 1
ATOM 752 C C . PHE A 1 97 ? -7.289 12.372 13.099 1.00 81.12 97 PHE A C 1
ATOM 754 O O . PHE A 1 97 ? -8.416 12.714 12.734 1.00 81.12 97 PHE A O 1
ATOM 761 N N . TYR A 1 98 ? -6.528 13.166 13.849 1.00 75.62 98 TYR A N 1
ATOM 762 C CA . TYR A 1 98 ? -6.949 14.501 14.254 1.00 75.62 98 TYR A CA 1
ATOM 763 C C . TYR A 1 98 ? -6.648 15.518 13.149 1.00 75.62 98 TYR A C 1
ATOM 765 O O . TYR A 1 98 ? -5.485 15.797 12.842 1.00 75.62 98 TYR A O 1
ATOM 773 N N . ALA A 1 99 ? -7.688 16.101 12.548 1.00 73.00 99 ALA A N 1
ATOM 774 C CA . ALA A 1 99 ? -7.520 17.082 11.485 1.00 73.00 99 ALA A CA 1
ATOM 775 C C . ALA A 1 99 ? -7.037 18.435 12.056 1.00 73.00 99 ALA A C 1
ATOM 7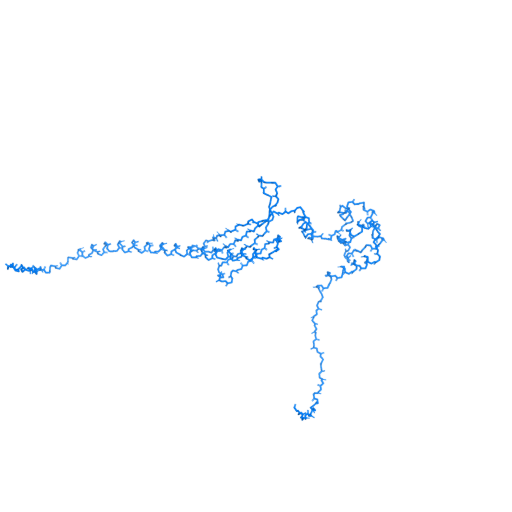77 O O . ALA A 1 99 ? -7.777 19.097 12.795 1.00 73.00 99 ALA A O 1
ATOM 778 N N . PRO A 1 100 ? -5.836 18.922 11.676 1.00 58.88 100 PRO A N 1
ATOM 779 C CA . PRO A 1 100 ? -5.222 20.099 12.298 1.00 58.88 100 PRO A CA 1
ATOM 780 C C . PRO A 1 100 ? -5.944 21.423 11.999 1.00 58.88 100 PRO A C 1
ATOM 782 O O . PRO A 1 100 ? -5.697 22.418 12.676 1.00 58.88 100 PRO A O 1
ATOM 785 N N . LEU A 1 101 ? -6.823 21.458 10.992 1.00 65.19 101 LEU A N 1
ATOM 786 C CA . LEU A 1 101 ? -7.529 22.672 10.564 1.00 65.19 101 LEU A CA 1
ATOM 787 C C . LEU A 1 101 ? -8.891 22.866 11.248 1.00 65.19 101 LEU A C 1
ATOM 789 O O . LEU A 1 101 ? -9.342 24.003 11.363 1.00 65.19 101 LEU A O 1
ATOM 793 N N . GLU A 1 102 ? -9.536 21.790 11.707 1.00 65.56 102 GLU A N 1
ATOM 794 C CA . GLU A 1 102 ? -10.925 21.835 12.195 1.00 65.56 102 GLU A CA 1
ATOM 795 C C . GLU A 1 102 ? -11.100 21.385 13.648 1.00 65.56 102 GLU A C 1
ATOM 797 O O . GLU A 1 102 ? -12.191 21.536 14.201 1.00 65.56 102 GLU A O 1
ATOM 802 N N . GLY A 1 103 ? -10.039 20.861 14.271 1.00 69.06 103 GLY A N 1
ATOM 803 C CA . GLY A 1 103 ? -10.068 20.384 15.652 1.00 69.06 103 GLY A CA 1
ATOM 804 C C . GLY A 1 103 ? -11.013 19.200 15.863 1.00 69.06 103 GLY A C 1
ATOM 805 O O . GLY A 1 103 ? -11.662 19.099 16.899 1.00 69.06 103 GLY A O 1
ATOM 806 N N . GLN A 1 104 ? -11.161 18.363 14.837 1.00 75.75 104 GLN A N 1
ATOM 807 C CA . GLN A 1 104 ? -12.104 17.249 14.786 1.00 75.75 104 GLN A CA 1
ATOM 808 C C . GLN A 1 104 ? -11.374 15.980 14.348 1.00 75.75 104 GLN A C 1
ATOM 810 O O . GLN A 1 104 ? -10.458 16.048 13.525 1.00 75.75 104 GLN A O 1
ATOM 815 N N . THR A 1 105 ? -11.802 14.839 14.880 1.00 81.38 105 THR A N 1
ATOM 816 C CA . THR A 1 105 ? -11.305 13.515 14.498 1.00 81.38 105 THR A CA 1
ATOM 817 C C . THR A 1 105 ? -12.001 13.048 13.219 1.00 81.38 105 THR A C 1
ATOM 819 O O . THR A 1 105 ? -13.221 13.163 13.078 1.00 81.38 105 THR A O 1
ATOM 822 N N . TRP A 1 106 ? -11.222 12.551 12.265 1.00 85.44 106 TRP A N 1
ATOM 823 C CA . TRP A 1 106 ? -11.683 12.031 10.981 1.00 85.44 106 TRP A CA 1
ATOM 824 C C . TRP A 1 106 ? -11.157 10.617 10.780 1.00 85.44 106 TRP A C 1
ATOM 826 O O . TRP A 1 106 ? -10.028 10.324 11.154 1.00 85.44 106 TRP A O 1
ATOM 836 N N . ALA A 1 107 ? -11.950 9.761 10.148 1.00 85.19 107 ALA A N 1
ATOM 837 C CA . ALA A 1 107 ? -11.486 8.463 9.684 1.00 85.19 107 ALA A CA 1
ATOM 838 C C . ALA A 1 107 ? -10.957 8.603 8.252 1.0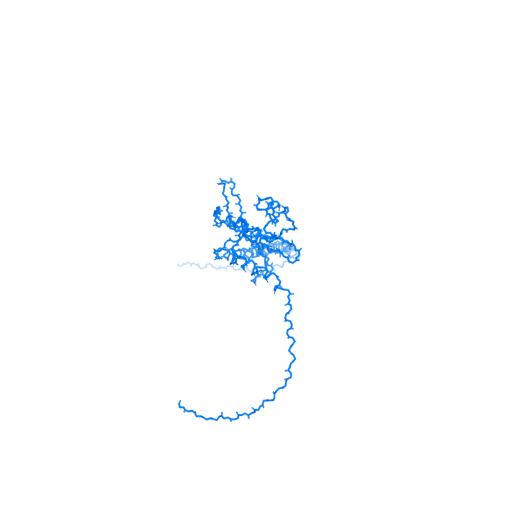0 85.19 107 ALA A C 1
ATOM 840 O O . ALA A 1 107 ? -11.636 9.165 7.379 1.00 85.19 107 ALA A O 1
ATOM 841 N N . ARG A 1 108 ? -9.750 8.091 7.997 1.00 90.06 108 ARG A N 1
ATOM 842 C CA . ARG A 1 108 ? -9.181 7.985 6.649 1.00 90.06 108 ARG A CA 1
ATOM 843 C C . ARG A 1 108 ? -8.896 6.530 6.308 1.00 90.06 108 ARG A C 1
ATOM 845 O O . ARG A 1 108 ? -8.415 5.773 7.141 1.00 90.06 108 ARG A O 1
ATOM 852 N N . ALA A 1 109 ? -9.167 6.172 5.061 1.00 91.62 109 ALA A N 1
ATOM 853 C CA . ALA A 1 109 ? -8.705 4.931 4.469 1.00 91.62 109 ALA A CA 1
ATOM 854 C C . ALA A 1 109 ? -7.450 5.212 3.641 1.00 91.62 109 ALA A C 1
ATOM 856 O O . ALA A 1 109 ? -7.446 6.118 2.802 1.00 91.62 109 ALA A O 1
ATOM 857 N N . ARG A 1 110 ? -6.411 4.413 3.850 1.00 94.56 110 ARG A N 1
ATOM 858 C CA . ARG A 1 110 ? -5.214 4.315 3.021 1.00 94.56 110 ARG A CA 1
ATOM 859 C C . ARG A 1 110 ? -5.210 2.934 2.375 1.00 94.56 110 ARG A C 1
ATOM 861 O O . ARG A 1 110 ? -5.335 1.931 3.066 1.00 94.56 110 ARG A O 1
ATOM 868 N N . SER A 1 111 ? -5.073 2.875 1.056 1.00 95.19 111 SER A N 1
ATOM 869 C CA . SER A 1 111 ? -4.783 1.628 0.349 1.00 95.19 111 SER A CA 1
ATOM 870 C C . SER A 1 111 ? -3.481 1.776 -0.412 1.00 95.19 111 SER A C 1
ATOM 872 O O . SER A 1 111 ? -3.317 2.678 -1.238 1.00 95.19 111 SER A O 1
ATOM 874 N N . THR A 1 112 ? -2.563 0.875 -0.115 1.00 95.50 112 THR A N 1
ATOM 875 C CA . THR A 1 112 ? -1.195 0.864 -0.591 1.00 95.50 112 THR A CA 1
ATOM 876 C C . THR A 1 112 ? -0.967 -0.391 -1.420 1.00 95.50 112 THR A C 1
ATOM 878 O O . THR A 1 112 ? -1.338 -1.490 -1.020 1.00 95.50 112 THR A O 1
ATOM 881 N N . ALA A 1 113 ? -0.337 -0.243 -2.584 1.00 96.69 113 ALA A N 1
ATOM 882 C CA . ALA A 1 113 ? 0.083 -1.354 -3.431 1.00 96.69 113 ALA A CA 1
ATOM 883 C C . ALA A 1 113 ? 1.577 -1.241 -3.761 1.00 96.69 113 ALA A C 1
ATOM 885 O O . ALA A 1 113 ? 2.020 -0.253 -4.358 1.00 96.69 113 ALA A O 1
ATOM 886 N N . ARG A 1 114 ? 2.343 -2.275 -3.403 1.00 95.81 114 ARG A N 1
ATOM 887 C CA . ARG A 1 114 ? 3.790 -2.395 -3.620 1.00 95.81 114 ARG A CA 1
ATOM 888 C C . ARG A 1 114 ? 4.090 -3.321 -4.792 1.00 95.81 114 ARG A C 1
ATOM 890 O O . ARG A 1 114 ? 3.477 -4.376 -4.947 1.00 95.81 114 ARG A O 1
ATOM 897 N N . TYR A 1 115 ? 5.035 -2.926 -5.637 1.00 95.06 115 TYR A N 1
ATOM 898 C CA . TYR A 1 115 ? 5.468 -3.702 -6.796 1.00 95.06 115 TYR A CA 1
ATOM 899 C C . TYR A 1 115 ? 6.943 -3.458 -7.107 1.00 95.06 115 TYR A C 1
ATOM 901 O O . TYR A 1 115 ? 7.493 -2.408 -6.790 1.00 95.06 115 TYR A O 1
ATOM 909 N N . LYS A 1 116 ? 7.563 -4.414 -7.799 1.00 93.62 116 LYS A N 1
ATOM 910 C CA . LYS A 1 116 ? 8.946 -4.310 -8.273 1.00 93.62 116 LYS A CA 1
ATOM 911 C C . LYS A 1 116 ? 9.007 -3.797 -9.706 1.00 93.62 116 LYS A C 1
ATOM 913 O O . LYS A 1 116 ? 8.277 -4.278 -10.583 1.00 93.62 116 LYS A O 1
ATOM 918 N N . ASP A 1 117 ? 9.870 -2.820 -9.951 1.00 90.94 117 ASP A N 1
ATOM 919 C CA . ASP A 1 117 ? 10.134 -2.313 -11.296 1.00 90.94 117 ASP A CA 1
ATOM 920 C C . ASP A 1 117 ? 11.132 -3.198 -12.077 1.00 90.94 117 ASP A C 1
ATOM 922 O O . ASP A 1 117 ? 11.508 -4.290 -11.646 1.00 90.94 117 ASP A O 1
ATOM 926 N N . MET A 1 118 ? 11.511 -2.781 -13.292 1.00 87.94 118 MET A N 1
ATOM 927 C CA . MET A 1 118 ? 12.492 -3.518 -14.107 1.00 87.94 118 MET A CA 1
ATOM 928 C C . MET A 1 118 ? 13.897 -3.578 -13.490 1.00 87.94 118 MET A C 1
ATOM 930 O O . MET A 1 118 ? 14.676 -4.452 -13.874 1.00 87.94 118 MET A O 1
ATOM 934 N N . GLU A 1 119 ? 14.229 -2.657 -12.586 1.00 90.00 119 GLU A N 1
ATOM 935 C CA . GLU A 1 119 ? 15.511 -2.606 -11.882 1.00 90.00 119 GLU A CA 1
ATOM 936 C C . GLU A 1 119 ? 15.471 -3.401 -10.564 1.00 90.00 119 GLU A C 1
ATOM 938 O O . GLU A 1 119 ? 16.462 -3.421 -9.836 1.00 90.00 119 GLU A O 1
ATOM 943 N N . ASP A 1 120 ? 14.358 -4.099 -10.294 1.00 90.06 120 ASP A N 1
ATOM 944 C CA . ASP A 1 120 ? 14.071 -4.812 -9.043 1.00 90.06 120 ASP A CA 1
ATOM 945 C C . ASP A 1 120 ? 14.003 -3.882 -7.818 1.00 90.06 120 ASP A C 1
ATOM 947 O O . ASP A 1 120 ? 14.176 -4.328 -6.683 1.00 90.06 120 ASP A O 1
ATOM 951 N N . ALA A 1 121 ? 13.742 -2.589 -8.039 1.00 91.38 121 ALA A N 1
ATOM 952 C CA . ALA A 1 121 ? 13.504 -1.639 -6.967 1.00 91.38 121 ALA A CA 1
ATOM 953 C C . ALA A 1 121 ? 12.029 -1.659 -6.550 1.00 91.38 121 ALA A C 1
ATOM 955 O O . ALA A 1 121 ? 11.120 -1.734 -7.387 1.00 91.38 121 ALA A O 1
ATOM 956 N N . ASP A 1 122 ? 11.804 -1.582 -5.239 1.00 93.94 122 ASP A N 1
ATOM 957 C CA . ASP A 1 122 ? 10.467 -1.535 -4.664 1.00 93.94 122 ASP A CA 1
ATOM 958 C C . ASP A 1 122 ? 9.841 -0.159 -4.913 1.00 93.94 122 ASP A C 1
ATOM 960 O O . ASP A 1 122 ? 10.409 0.889 -4.597 1.00 93.94 122 ASP A O 1
ATOM 964 N N . GLN A 1 123 ? 8.654 -0.178 -5.506 1.00 95.31 123 GLN A N 1
ATOM 965 C CA . GLN A 1 123 ? 7.836 0.988 -5.793 1.00 95.31 123 GLN A CA 1
ATOM 966 C C . GLN A 1 123 ? 6.494 0.836 -5.089 1.00 95.31 123 GLN A C 1
ATOM 968 O O . GLN A 1 123 ? 5.947 -0.262 -4.988 1.00 95.31 123 GLN A O 1
ATOM 973 N N . GLU A 1 124 ? 5.930 1.957 -4.656 1.00 96.00 124 GLU A N 1
ATOM 974 C CA . GLU A 1 124 ? 4.683 1.986 -3.902 1.00 96.00 124 GLU A CA 1
ATOM 975 C C . GLU A 1 124 ? 3.711 3.004 -4.505 1.00 96.00 124 GLU A C 1
ATOM 977 O O . GLU A 1 124 ? 4.105 4.085 -4.957 1.00 96.00 124 GLU A O 1
ATOM 982 N N . ILE A 1 125 ? 2.431 2.640 -4.553 1.00 94.94 125 ILE A N 1
ATOM 983 C CA . ILE A 1 125 ? 1.333 3.553 -4.864 1.00 94.94 125 ILE A CA 1
ATOM 984 C C . ILE A 1 125 ? 0.396 3.568 -3.677 1.00 94.94 125 ILE A C 1
ATOM 986 O O . ILE A 1 125 ? -0.116 2.525 -3.287 1.00 94.94 125 ILE A O 1
ATOM 990 N N . GLU A 1 126 ? 0.134 4.769 -3.184 1.00 95.94 126 GLU A N 1
ATOM 991 C CA . GLU A 1 126 ? -0.781 5.016 -2.084 1.00 95.94 126 GLU A CA 1
ATOM 992 C C . GLU A 1 126 ? -2.003 5.791 -2.588 1.00 95.94 126 GLU A C 1
ATOM 994 O O . GLU A 1 126 ? -1.882 6.775 -3.330 1.00 95.94 126 GLU A O 1
ATOM 999 N N . LEU A 1 127 ? -3.186 5.331 -2.193 1.00 94.62 127 LEU A N 1
ATOM 1000 C CA . LEU A 1 127 ? -4.450 6.035 -2.342 1.00 94.62 127 LEU A CA 1
ATOM 1001 C C . LEU A 1 127 ? -5.002 6.352 -0.957 1.00 94.62 127 LEU A C 1
ATOM 1003 O O . LEU A 1 127 ? -5.259 5.446 -0.171 1.00 94.62 127 LEU A O 1
ATOM 1007 N N . GLU A 1 128 ? -5.247 7.632 -0.697 1.00 93.12 128 GLU A N 1
ATOM 1008 C CA . GLU A 1 128 ? -5.890 8.092 0.531 1.00 93.12 128 GLU A CA 1
ATOM 1009 C C . GLU A 1 128 ? -7.304 8.609 0.236 1.00 93.12 128 GLU A C 1
ATOM 1011 O O . GLU A 1 128 ? -7.531 9.351 -0.728 1.00 93.12 128 GLU A O 1
ATOM 1016 N N . HIS A 1 129 ? -8.264 8.242 1.086 1.00 89.44 129 HIS A N 1
ATOM 1017 C CA . HIS A 1 129 ? -9.634 8.740 1.035 1.00 89.44 129 HIS A CA 1
ATOM 1018 C C . HIS A 1 129 ? -10.155 9.104 2.425 1.00 89.44 129 HIS A C 1
ATOM 1020 O O . HIS A 1 129 ? -9.932 8.388 3.399 1.00 89.44 129 HIS A O 1
ATOM 1026 N N . TRP A 1 130 ? -10.865 10.228 2.519 1.00 89.75 130 TRP A N 1
ATOM 1027 C CA . TRP A 1 130 ? -11.468 10.690 3.769 1.00 89.75 130 TRP A CA 1
ATOM 1028 C C . TRP A 1 130 ? -12.875 10.111 3.857 1.00 89.75 130 TRP A C 1
ATOM 1030 O O . TRP A 1 130 ? -13.700 10.394 2.992 1.00 89.75 130 TRP A O 1
ATOM 1040 N N . LEU A 1 131 ? -13.137 9.289 4.872 1.00 83.00 131 LEU A N 1
ATOM 1041 C CA . LEU A 1 131 ? -14.392 8.548 4.986 1.00 83.00 131 LEU A CA 1
ATOM 1042 C C . LEU A 1 131 ? -15.474 9.416 5.629 1.00 83.00 131 LEU A C 1
ATOM 1044 O O . LEU A 1 131 ? -16.448 9.810 4.987 1.00 83.00 131 LEU A O 1
ATOM 1048 N N . CYS A 1 132 ? -15.295 9.734 6.909 1.00 79.25 132 CYS A N 1
ATOM 1049 C CA . CYS A 1 132 ? -16.262 10.487 7.688 1.00 79.25 132 CYS A CA 1
ATOM 1050 C C . CYS A 1 132 ? -15.602 11.208 8.863 1.00 79.25 132 CYS A C 1
ATOM 1052 O O . CYS A 1 132 ? -14.480 10.907 9.279 1.00 79.25 132 CYS A O 1
ATOM 1054 N N . ARG A 1 133 ? -16.339 12.177 9.405 1.00 76.25 133 ARG A N 1
ATOM 1055 C CA . ARG A 1 133 ? -16.043 12.760 10.708 1.00 76.25 133 ARG A CA 1
ATOM 1056 C C . ARG A 1 133 ? -16.432 11.746 11.780 1.00 76.25 133 ARG A C 1
ATOM 1058 O O . ARG A 1 133 ? -17.580 11.308 11.798 1.00 76.25 133 ARG A O 1
ATOM 1065 N N . VAL A 1 134 ? -15.504 11.441 12.677 1.00 72.88 134 VAL A N 1
ATOM 1066 C CA . VAL A 1 134 ? -15.750 10.578 13.835 1.00 72.88 134 VAL A CA 1
ATOM 1067 C C . VAL A 1 134 ? -16.473 11.412 14.887 1.00 72.88 134 VAL A C 1
ATOM 1069 O O . VAL A 1 134 ? -16.031 12.517 15.229 1.00 72.88 134 VAL A O 1
ATOM 1072 N N . THR A 1 135 ? -17.632 10.944 15.349 1.00 71.19 135 THR A N 1
ATOM 1073 C CA . THR A 1 135 ? -18.350 11.614 16.436 1.00 71.19 135 THR A CA 1
ATOM 1074 C C . THR A 1 135 ? -17.817 11.161 17.794 1.00 71.19 135 THR A C 1
ATOM 1076 O O . THR A 1 135 ? -17.159 10.134 17.910 1.00 71.19 135 THR A O 1
ATOM 1079 N N . GLU A 1 136 ? -18.095 11.932 18.843 1.00 63.34 136 GLU A N 1
ATOM 1080 C CA . GLU A 1 136 ? -17.677 11.600 20.215 1.00 63.34 136 GLU A CA 1
ATOM 1081 C C . GLU A 1 136 ? -18.262 10.255 20.688 1.00 63.34 136 GLU A C 1
ATOM 1083 O O . GLU A 1 136 ? -17.590 9.512 21.391 1.00 63.34 136 GLU A O 1
ATOM 1088 N N . ALA A 1 137 ? -19.457 9.893 20.205 1.00 61.22 137 ALA A N 1
ATOM 1089 C CA . ALA A 1 137 ? -20.078 8.593 20.460 1.00 61.22 137 ALA A CA 1
ATOM 1090 C C . ALA A 1 137 ? -19.374 7.431 19.732 1.00 61.22 137 ALA A C 1
ATOM 1092 O O . ALA A 1 137 ? -19.339 6.321 20.255 1.00 61.22 137 ALA A O 1
ATOM 1093 N N . ASP A 1 138 ? -18.807 7.679 18.546 1.00 63.12 138 ASP A N 1
ATOM 1094 C CA . ASP A 1 138 ? -18.042 6.666 17.807 1.00 63.12 138 ASP A CA 1
ATOM 1095 C C . ASP A 1 138 ? -16.667 6.448 18.452 1.00 63.12 138 ASP A C 1
ATOM 1097 O O . ASP A 1 138 ? -16.208 5.314 18.530 1.00 63.12 138 ASP A O 1
ATOM 1101 N N . MET A 1 139 ? -16.038 7.511 18.976 1.00 59.81 139 MET A N 1
ATOM 1102 C CA . MET A 1 139 ? -14.808 7.387 19.773 1.00 59.81 139 MET A CA 1
ATOM 1103 C C . MET A 1 139 ? -15.052 6.603 21.063 1.00 59.81 139 MET A C 1
ATOM 1105 O O . MET A 1 139 ? -14.259 5.736 21.390 1.00 59.81 139 MET A O 1
ATOM 1109 N N . GLU A 1 140 ? -16.167 6.838 21.759 1.00 60.50 140 GLU A N 1
ATOM 1110 C CA . GLU A 1 140 ? -16.512 6.067 22.961 1.00 60.50 140 GLU A CA 1
ATOM 1111 C C . GLU A 1 140 ? -16.767 4.580 22.643 1.00 60.50 140 GLU A C 1
ATOM 1113 O O . GLU A 1 140 ? -16.479 3.712 23.465 1.00 60.50 140 GLU A O 1
ATOM 1118 N N . ALA A 1 141 ? -17.283 4.266 21.450 1.00 61.34 141 ALA A N 1
ATOM 1119 C CA . ALA A 1 141 ? -17.440 2.890 20.978 1.00 61.34 141 ALA A CA 1
ATOM 1120 C C . ALA A 1 141 ? -16.100 2.243 20.577 1.00 61.34 141 ALA A C 1
ATOM 1122 O O . ALA A 1 141 ? -15.898 1.063 20.856 1.00 61.34 141 ALA A O 1
ATOM 1123 N N . LEU A 1 142 ? -15.186 3.004 19.966 1.00 61.31 142 LEU A N 1
ATOM 1124 C CA . LEU A 1 142 ? -13.818 2.573 19.655 1.00 61.31 142 LEU A CA 1
ATOM 1125 C C . LEU A 1 142 ? -12.988 2.354 20.927 1.00 61.31 142 LEU A C 1
ATOM 1127 O O . LEU A 1 142 ? -12.393 1.295 21.057 1.00 61.31 142 LEU A O 1
ATOM 1131 N N . ASP A 1 143 ? -13.044 3.254 21.913 1.00 59.78 143 ASP A N 1
ATOM 1132 C CA . ASP A 1 143 ? -12.387 3.080 23.220 1.00 59.78 143 ASP A CA 1
ATOM 1133 C C . ASP A 1 143 ? -12.917 1.842 23.967 1.00 59.78 143 ASP A C 1
ATOM 1135 O O . ASP A 1 143 ? -12.171 1.148 24.657 1.00 59.78 143 ASP A O 1
ATOM 1139 N N . GLN A 1 144 ? -14.211 1.526 23.825 1.00 57.16 144 GLN A N 1
ATOM 1140 C CA . GLN A 1 144 ? -14.787 0.290 24.369 1.00 57.16 144 GLN A CA 1
ATOM 1141 C C . GLN A 1 144 ? -14.291 -0.975 23.652 1.00 57.16 144 GLN A C 1
ATOM 1143 O O . GLN A 1 144 ? -14.285 -2.040 24.267 1.00 57.16 144 GLN A O 1
ATOM 1148 N N . LEU A 1 145 ? -13.895 -0.876 22.380 1.00 53.06 145 LEU A N 1
ATOM 1149 C CA . LEU A 1 145 ? -13.343 -1.984 21.598 1.00 53.06 145 LEU A CA 1
ATOM 1150 C C . LEU A 1 145 ? -11.829 -2.135 21.836 1.00 53.06 145 LEU A C 1
ATOM 1152 O O . LEU A 1 145 ? -11.377 -3.236 22.141 1.00 53.06 145 LEU A O 1
ATOM 1156 N N . GLU A 1 146 ? -11.062 -1.043 21.784 1.00 49.19 146 GLU A N 1
ATOM 1157 C CA . GLU A 1 146 ? -9.603 -1.013 21.981 1.00 49.19 146 GLU A CA 1
ATOM 1158 C C . GLU A 1 146 ? -9.176 -1.184 23.446 1.00 49.19 146 GLU A C 1
ATOM 1160 O O . GLU A 1 146 ? -8.084 -1.677 23.720 1.00 49.19 146 GLU A O 1
ATOM 1165 N N . GLY A 1 147 ? -10.051 -0.880 24.411 1.00 47.81 147 GLY A N 1
ATOM 1166 C CA . GLY A 1 147 ? -9.821 -1.174 25.830 1.00 47.81 147 GLY A CA 1
ATOM 1167 C C . GLY A 1 147 ? -9.731 -2.671 26.170 1.00 47.81 147 GLY A C 1
ATOM 1168 O O . GLY A 1 147 ? -9.456 -3.014 27.316 1.00 47.81 147 GLY A O 1
ATOM 1169 N N . SER A 1 148 ? -9.936 -3.565 25.196 1.00 46.72 148 SER A N 1
ATOM 1170 C CA . SER A 1 148 ? -10.044 -5.014 25.409 1.00 46.72 148 SER A CA 1
ATOM 1171 C C . SER A 1 148 ? -8.719 -5.789 25.354 1.00 46.72 148 SER A C 1
ATOM 1173 O O . SER A 1 148 ? -8.747 -7.004 25.537 1.00 46.72 148 SER A O 1
ATOM 1175 N N . GLU A 1 149 ? -7.557 -5.159 25.133 1.00 45.84 149 GLU A N 1
ATOM 1176 C CA . GLU A 1 149 ? -6.292 -5.921 25.042 1.00 45.84 149 GLU A CA 1
ATOM 1177 C C . GLU A 1 149 ? -5.718 -6.401 26.389 1.00 45.84 149 GLU A C 1
ATOM 1179 O O . GLU A 1 149 ? -4.835 -7.253 26.381 1.00 45.84 149 GLU A O 1
ATOM 1184 N N . SER A 1 150 ? -6.266 -5.975 27.534 1.00 56.16 150 SER A N 1
ATOM 1185 C CA . SER A 1 150 ? -6.020 -6.618 28.838 1.00 56.16 150 SER A CA 1
ATOM 1186 C C . SER A 1 150 ? -7.183 -6.365 29.801 1.00 56.16 150 SER A C 1
ATOM 1188 O O . SER A 1 150 ? -7.012 -5.735 30.841 1.00 56.16 150 SER A O 1
ATOM 1190 N N . GLY A 1 151 ? -8.380 -6.880 29.502 1.00 61.59 151 GLY A N 1
ATOM 1191 C CA . GLY A 1 151 ? -9.535 -6.850 30.422 1.00 61.59 151 GLY A CA 1
ATOM 1192 C C . GLY A 1 151 ? -9.355 -7.686 31.708 1.00 61.59 151 GLY A C 1
ATOM 1193 O O . GLY A 1 151 ? -10.340 -8.104 32.321 1.00 61.59 151 GLY A O 1
ATOM 1194 N N . LEU A 1 152 ? -8.106 -7.971 32.086 1.00 71.88 152 LEU A N 1
ATOM 1195 C CA . LEU A 1 152 ? -7.663 -8.753 33.229 1.00 71.88 152 LEU A CA 1
ATOM 1196 C C . LEU A 1 152 ? -6.668 -7.916 34.036 1.00 71.88 152 LEU A C 1
ATOM 1198 O O . LEU A 1 152 ? -5.601 -7.570 33.539 1.00 71.88 152 LEU A O 1
ATOM 1202 N N . PHE A 1 153 ? -6.998 -7.632 35.291 1.00 79.69 153 PHE A N 1
ATOM 1203 C CA . PHE A 1 153 ? -6.106 -6.927 36.211 1.00 79.69 153 PHE A CA 1
ATOM 1204 C C . PHE A 1 153 ? -5.445 -7.925 37.162 1.00 79.69 153 PHE A C 1
ATOM 1206 O O . PHE A 1 153 ? -6.125 -8.777 37.746 1.00 79.69 153 PHE A O 1
ATOM 1213 N N . GLU A 1 154 ? -4.127 -7.827 37.343 1.00 80.44 154 GLU A N 1
ATOM 1214 C CA . GLU A 1 154 ? -3.356 -8.786 38.157 1.00 80.44 154 GLU A CA 1
ATOM 1215 C C . GLU A 1 154 ? -3.451 -8.496 39.655 1.00 80.44 154 GLU A C 1
ATOM 1217 O O . GLU A 1 154 ? -3.173 -9.356 40.495 1.00 80.44 154 GLU A O 1
ATOM 1222 N N . SER A 1 155 ? -3.830 -7.267 40.010 1.00 83.69 155 SER A N 1
ATOM 1223 C CA . SER A 1 155 ? -3.841 -6.810 41.392 1.00 83.69 155 SER A CA 1
ATOM 1224 C C . SER A 1 155 ? -5.104 -6.036 41.752 1.00 83.69 155 SER A C 1
ATOM 1226 O O . SER A 1 155 ? -5.738 -5.390 40.919 1.00 83.69 155 SER A O 1
ATOM 1228 N N . ILE A 1 156 ? -5.438 -6.065 43.045 1.00 85.75 156 ILE A N 1
ATOM 1229 C CA . ILE A 1 156 ? -6.546 -5.285 43.612 1.00 85.75 156 ILE A CA 1
ATOM 1230 C C . ILE A 1 156 ? -6.306 -3.788 43.414 1.00 85.75 156 ILE A C 1
ATOM 1232 O O . ILE A 1 156 ? -7.252 -3.066 43.137 1.00 85.75 156 ILE A O 1
ATOM 1236 N N . ALA A 1 157 ? -5.056 -3.333 43.534 1.00 83.56 157 ALA A N 1
ATOM 1237 C CA . ALA A 1 157 ? -4.695 -1.932 43.351 1.00 83.56 157 ALA A CA 1
ATOM 1238 C C . ALA A 1 157 ? -5.022 -1.445 41.932 1.00 83.56 157 ALA A C 1
ATOM 1240 O O . ALA A 1 157 ? -5.620 -0.390 41.765 1.00 83.56 157 ALA A O 1
ATOM 1241 N N . GLU A 1 158 ? -4.699 -2.255 40.926 1.00 80.88 158 GLU A N 1
ATOM 1242 C CA . GLU A 1 158 ? -4.974 -1.957 39.520 1.00 80.88 158 GLU A CA 1
ATOM 1243 C C . GLU A 1 158 ? -6.483 -1.992 39.218 1.00 80.88 158 GLU A C 1
ATOM 1245 O O . GLU A 1 158 ? -7.024 -1.081 38.596 1.00 80.88 158 GLU A O 1
ATOM 1250 N N . ALA A 1 159 ? -7.192 -2.989 39.758 1.00 82.75 159 ALA A N 1
ATOM 1251 C CA . ALA A 1 159 ? -8.647 -3.081 39.665 1.00 82.75 159 ALA A CA 1
ATOM 1252 C C . ALA A 1 159 ? -9.359 -1.893 40.340 1.00 82.75 159 ALA A C 1
ATOM 1254 O O . ALA A 1 159 ? -10.347 -1.382 39.813 1.00 82.75 159 ALA A O 1
ATOM 1255 N N . ALA A 1 160 ? -8.864 -1.453 41.501 1.00 84.19 160 ALA A N 1
ATOM 1256 C CA . ALA A 1 160 ? -9.387 -0.326 42.269 1.00 84.19 160 ALA A CA 1
ATOM 1257 C C . ALA A 1 160 ? -9.122 1.014 41.567 1.00 84.19 160 ALA A C 1
ATOM 1259 O O . ALA A 1 160 ? -10.018 1.855 41.498 1.00 84.19 160 ALA A O 1
ATOM 1260 N N . GLU A 1 161 ? -7.928 1.181 40.988 1.00 80.94 161 GLU A N 1
ATOM 1261 C CA . GLU A 1 161 ? -7.570 2.333 40.157 1.00 80.94 161 GLU A CA 1
ATOM 1262 C C . GLU A 1 161 ? -8.475 2.431 38.925 1.00 80.94 161 GLU A C 1
ATOM 1264 O O . GLU A 1 161 ? -8.993 3.508 38.632 1.00 80.94 161 GLU A O 1
ATOM 1269 N N . PHE A 1 162 ? -8.750 1.302 38.268 1.00 81.56 162 PHE A N 1
ATOM 1270 C CA . PHE A 1 162 ? -9.611 1.246 37.090 1.00 81.56 162 PHE A CA 1
ATOM 1271 C C . PHE A 1 162 ? -11.052 1.710 37.362 1.00 81.56 162 PHE A C 1
ATOM 1273 O O . PHE A 1 162 ? -11.606 2.502 36.599 1.00 81.56 162 PHE A O 1
ATOM 1280 N N . VAL A 1 163 ? -11.671 1.251 38.455 1.00 82.31 163 VAL A N 1
ATOM 1281 C CA . VAL A 1 163 ? -13.052 1.644 38.814 1.00 82.31 163 VAL A CA 1
ATOM 1282 C C . VAL A 1 163 ? -13.130 2.899 39.694 1.00 82.31 163 VAL A C 1
ATOM 1284 O O . VAL A 1 163 ? -14.227 3.352 40.023 1.00 82.31 163 VAL A O 1
ATOM 1287 N N . GLY A 1 164 ? -11.987 3.466 40.088 1.00 82.44 164 GLY A N 1
ATOM 1288 C CA . GLY A 1 164 ? -11.902 4.674 40.910 1.00 82.44 164 GLY A CA 1
ATOM 1289 C C . GLY A 1 164 ? -12.404 4.514 42.350 1.00 82.44 164 GLY A C 1
ATOM 1290 O O . GLY A 1 164 ? -12.928 5.478 42.914 1.00 82.44 164 GLY A O 1
ATOM 1291 N N . VAL A 1 165 ? -12.267 3.323 42.942 1.00 87.06 165 VAL A N 1
ATOM 1292 C CA . VAL A 1 165 ? -12.671 3.026 44.333 1.00 87.06 165 VAL A CA 1
ATOM 1293 C C . VAL A 1 165 ? -11.466 2.647 45.198 1.00 87.06 165 VAL A C 1
ATOM 1295 O O . VAL A 1 165 ? -10.353 2.508 44.702 1.00 87.06 165 VAL A O 1
ATOM 1298 N N . ASP A 1 166 ? -11.665 2.506 46.509 1.00 89.94 166 ASP A N 1
ATOM 1299 C CA . ASP A 1 166 ? -10.613 2.028 47.415 1.00 89.94 166 ASP A CA 1
ATOM 1300 C C . ASP A 1 166 ? -10.429 0.502 47.299 1.00 89.94 166 ASP A C 1
ATOM 1302 O O . ASP A 1 166 ? -11.390 -0.235 47.071 1.00 89.94 166 ASP A O 1
ATOM 1306 N N . GLU A 1 167 ? -9.211 0.000 47.522 1.00 88.56 167 GLU A N 1
ATOM 1307 C CA . GLU A 1 167 ? -8.913 -1.442 47.513 1.00 88.56 167 GLU A CA 1
ATOM 1308 C C . GLU A 1 167 ? -9.825 -2.242 48.465 1.00 88.56 167 GLU A C 1
ATOM 1310 O O . GLU A 1 167 ? -10.189 -3.385 48.177 1.00 88.56 167 GLU A O 1
ATOM 1315 N N . GLN A 1 168 ? -10.243 -1.644 49.587 1.00 87.62 168 GLN A N 1
ATOM 1316 C CA . GLN A 1 168 ? -11.170 -2.268 50.538 1.00 87.62 168 GLN A CA 1
ATOM 1317 C C . GLN A 1 168 ? -12.572 -2.464 49.958 1.00 87.62 168 GLN A C 1
ATOM 1319 O O . GLN A 1 168 ? -13.270 -3.406 50.337 1.00 87.62 168 GLN A O 1
ATOM 1324 N N . GLU A 1 169 ? -12.992 -1.598 49.041 1.00 86.19 169 GLU A N 1
ATOM 1325 C CA . GLU A 1 169 ? -14.296 -1.688 48.393 1.00 86.19 169 GLU A CA 1
ATOM 1326 C C . GLU A 1 169 ? -14.311 -2.824 47.360 1.00 86.19 169 GLU A C 1
ATOM 1328 O O . GLU A 1 169 ? -15.240 -3.632 47.355 1.00 86.19 169 GLU A O 1
ATOM 1333 N N . VAL A 1 170 ? -13.223 -2.983 46.596 1.00 84.62 170 VAL A N 1
ATOM 1334 C CA . VAL A 1 170 ? -13.025 -4.120 45.675 1.00 84.62 170 VAL A CA 1
ATOM 1335 C C . VAL A 1 170 ? -12.946 -5.453 46.432 1.00 84.62 170 VAL A C 1
ATOM 1337 O O . VAL A 1 170 ? -13.525 -6.451 46.001 1.00 84.62 170 VAL A O 1
ATOM 1340 N N . LEU A 1 171 ? -12.290 -5.481 47.598 1.00 86.25 171 LEU A N 1
ATOM 1341 C CA . LEU A 1 171 ? -12.296 -6.651 48.487 1.00 86.25 171 LEU A CA 1
ATOM 1342 C C . LEU A 1 171 ? -13.712 -7.004 48.962 1.00 86.25 171 LEU A C 1
ATOM 1344 O O . LEU A 1 171 ? -14.090 -8.175 48.954 1.00 86.25 171 LEU A O 1
ATOM 1348 N N . GLY A 1 172 ? -14.518 -6.001 49.316 1.00 85.19 172 GLY A N 1
ATOM 1349 C CA . GLY A 1 172 ? -15.926 -6.201 49.662 1.00 85.19 172 GLY A CA 1
ATOM 1350 C C . GLY A 1 172 ? -16.744 -6.795 48.509 1.00 85.19 172 GLY A C 1
ATOM 1351 O O . GLY A 1 172 ? -17.662 -7.579 48.740 1.00 85.19 172 GLY A O 1
ATOM 1352 N N . TRP A 1 173 ? -16.398 -6.489 47.257 1.00 88.12 173 TRP A N 1
ATOM 1353 C CA . TRP A 1 173 ? -17.059 -7.076 46.088 1.00 88.12 173 TRP A CA 1
ATOM 1354 C C . TRP A 1 173 ? -16.741 -8.565 45.917 1.00 88.12 173 TRP A C 1
ATOM 1356 O O . TRP A 1 173 ? -17.640 -9.333 45.575 1.00 88.12 173 TRP A O 1
ATOM 1366 N N . LEU A 1 174 ? -15.516 -9.003 46.236 1.00 84.44 174 LEU A N 1
ATOM 1367 C CA . LEU A 1 174 ? -15.172 -10.434 46.289 1.00 84.44 174 LEU A CA 1
ATOM 1368 C C . LEU A 1 174 ? -16.004 -11.172 47.345 1.00 84.44 174 LEU A C 1
ATOM 1370 O O . LEU A 1 174 ? -16.523 -12.256 47.081 1.00 84.44 174 LEU A O 1
ATOM 1374 N N . GLU A 1 175 ? -16.201 -10.565 48.519 1.00 84.06 175 GLU A N 1
ATOM 1375 C CA . GLU A 1 175 ? -17.067 -11.123 49.568 1.00 84.06 175 GLU A CA 1
ATOM 1376 C C . GLU A 1 175 ? -18.544 -11.180 49.140 1.00 84.06 175 GLU A C 1
ATOM 1378 O O . GLU A 1 175 ? -19.269 -12.101 49.524 1.00 84.06 175 GLU A O 1
ATOM 1383 N N . ASN A 1 176 ? -18.970 -10.247 48.285 1.00 82.25 176 ASN A N 1
ATOM 1384 C CA . ASN A 1 176 ? -20.312 -10.190 47.702 1.00 82.25 176 ASN A CA 1
ATOM 1385 C C . ASN A 1 176 ? -20.478 -11.055 46.438 1.00 82.25 176 ASN A C 1
ATOM 1387 O O . ASN A 1 176 ? -21.506 -10.970 45.762 1.00 82.25 176 ASN A O 1
ATOM 1391 N N . GLY A 1 177 ? -19.505 -11.918 46.136 1.00 80.44 177 GLY A N 1
ATOM 1392 C CA . GLY A 1 177 ? -19.619 -12.933 45.090 1.00 80.44 177 GLY A CA 1
ATOM 1393 C C . GLY A 1 177 ? -19.047 -12.533 43.734 1.00 80.44 177 GLY A C 1
ATOM 1394 O O . GLY A 1 177 ? -19.402 -13.159 42.738 1.00 80.44 177 GLY A O 1
ATOM 1395 N N . MET A 1 178 ? -18.178 -11.519 43.672 1.00 82.75 178 MET A N 1
ATOM 1396 C CA . MET A 1 178 ? -17.427 -11.203 42.457 1.00 82.75 178 MET A CA 1
ATOM 1397 C C . MET A 1 178 ? -16.460 -12.341 42.130 1.00 82.75 178 MET A C 1
ATOM 1399 O O . MET A 1 178 ? -15.631 -12.723 42.954 1.00 82.75 178 MET A O 1
ATOM 1403 N N . VAL A 1 179 ? -16.574 -12.883 40.919 1.00 81.50 179 VAL A N 1
ATOM 1404 C CA . VAL A 1 179 ? -15.749 -14.005 40.462 1.00 81.50 179 VAL A CA 1
ATOM 1405 C C . VAL A 1 179 ? -14.459 -13.484 39.823 1.00 81.50 179 VAL A C 1
ATOM 1407 O O . VAL A 1 179 ? -14.483 -12.537 39.034 1.00 81.50 179 VAL A O 1
ATOM 1410 N N . GLN A 1 180 ? -13.339 -14.115 40.170 1.00 82.81 180 GLN A N 1
ATOM 1411 C CA . GLN A 1 180 ? -12.035 -13.949 39.521 1.00 82.81 180 GLN A CA 1
ATOM 1412 C C . GLN A 1 180 ? -11.774 -15.113 38.562 1.00 82.81 180 GLN A C 1
ATOM 1414 O O . GLN A 1 180 ? -12.440 -16.150 38.646 1.00 82.81 180 GLN A O 1
ATOM 1419 N N . THR A 1 181 ? -10.785 -14.974 37.681 1.00 76.56 181 THR A N 1
ATOM 1420 C CA . THR A 1 181 ? -10.298 -16.116 36.894 1.00 76.56 181 THR A CA 1
ATOM 1421 C C . THR A 1 181 ? -9.665 -17.179 37.803 1.00 76.56 181 THR A C 1
ATOM 1423 O O . THR A 1 181 ? -9.329 -16.913 38.961 1.00 76.56 181 THR A O 1
ATOM 1426 N N . ALA A 1 182 ? -9.459 -18.393 37.282 1.00 71.88 182 ALA A N 1
ATOM 1427 C CA . ALA A 1 182 ? -8.801 -19.478 38.021 1.00 71.88 182 ALA A CA 1
ATOM 1428 C C . ALA A 1 182 ? -7.379 -19.117 38.502 1.00 71.88 182 ALA A C 1
ATOM 1430 O O . ALA A 1 182 ? -6.894 -19.671 39.489 1.00 71.88 182 ALA A O 1
ATOM 1431 N N . GLU A 1 183 ? -6.733 -18.171 37.820 1.00 64.56 183 GLU A N 1
ATOM 1432 C CA . GLU A 1 183 ? -5.382 -17.685 38.104 1.00 64.56 183 GLU A CA 1
ATOM 1433 C C . GLU A 1 183 ? -5.368 -16.465 39.050 1.00 64.56 183 GLU A C 1
ATOM 1435 O O . GLU A 1 183 ? -4.301 -16.016 39.462 1.00 64.56 183 GLU A O 1
ATOM 1440 N N . GLY A 1 184 ? -6.543 -15.973 39.469 1.00 77.88 184 GLY A N 1
ATOM 1441 C CA . GLY A 1 184 ? -6.691 -14.882 40.439 1.00 77.88 184 GLY A CA 1
ATOM 1442 C C . GLY A 1 184 ? -6.791 -13.478 39.835 1.00 77.88 184 GLY A C 1
ATOM 1443 O O . GLY A 1 184 ? -6.751 -12.504 40.587 1.00 77.88 184 GLY A O 1
ATOM 1444 N N . TYR A 1 185 ? -6.950 -13.359 38.514 1.00 81.38 185 TYR A N 1
ATOM 1445 C CA . TYR A 1 185 ? -7.104 -12.075 37.822 1.00 81.38 185 TYR A CA 1
ATOM 1446 C C . TYR A 1 185 ? -8.523 -11.506 37.965 1.00 81.38 185 TYR A C 1
ATOM 1448 O O . TYR A 1 185 ? -9.517 -12.244 38.010 1.00 81.38 185 TYR A O 1
ATOM 1456 N N . PHE A 1 186 ? -8.629 -10.176 38.009 1.00 82.88 186 PHE A N 1
ATOM 1457 C CA . PHE A 1 186 ? -9.907 -9.463 38.008 1.00 82.88 186 PHE A CA 1
ATOM 1458 C C . PHE A 1 186 ? -10.375 -9.200 36.585 1.00 82.88 186 PHE A C 1
ATOM 1460 O O . PHE A 1 186 ? -9.664 -8.576 35.811 1.00 82.88 186 PHE A O 1
ATOM 1467 N N . ILE A 1 187 ? -11.600 -9.612 36.271 1.00 82.81 187 ILE A N 1
ATOM 1468 C CA . ILE A 1 187 ? -12.195 -9.415 34.948 1.00 82.81 187 ILE A CA 1
ATOM 1469 C C . ILE A 1 187 ? -12.870 -8.040 34.899 1.00 82.81 187 ILE A C 1
ATOM 1471 O O . ILE A 1 187 ? -13.734 -7.732 35.726 1.00 82.81 187 ILE A O 1
ATOM 1475 N N . GLU A 1 188 ? -12.533 -7.229 33.901 1.00 81.88 188 GLU A N 1
ATOM 1476 C CA . GLU A 1 188 ? -13.060 -5.876 33.695 1.00 81.88 188 GLU A CA 1
ATOM 1477 C C . GLU A 1 188 ? -14.594 -5.830 33.658 1.00 81.88 188 GLU A C 1
ATOM 1479 O O . GLU A 1 188 ? -15.224 -4.981 34.295 1.00 81.88 188 GLU A O 1
ATOM 1484 N N . ALA A 1 189 ? -15.215 -6.794 32.974 1.00 77.19 189 ALA A N 1
ATOM 1485 C CA . ALA A 1 189 ? -16.667 -6.918 32.903 1.00 77.19 189 ALA A CA 1
ATOM 1486 C C . ALA A 1 189 ? -17.310 -7.094 34.293 1.00 77.19 189 ALA A C 1
ATOM 1488 O O . ALA A 1 189 ? -18.369 -6.519 34.566 1.00 77.19 189 ALA A O 1
ATOM 1489 N N . ASN A 1 190 ? -16.652 -7.835 35.192 1.00 81.69 190 ASN A N 1
ATOM 1490 C CA . ASN A 1 190 ? -17.128 -8.039 36.560 1.00 81.69 190 ASN A CA 1
ATOM 1491 C C . ASN A 1 190 ? -16.956 -6.759 37.385 1.00 81.69 190 ASN A C 1
ATOM 1493 O O . ASN A 1 190 ? -17.896 -6.336 38.058 1.00 81.69 190 ASN A O 1
ATOM 1497 N N . LEU A 1 191 ? -15.810 -6.087 37.266 1.00 82.56 191 LEU A N 1
ATOM 1498 C CA . LEU A 1 191 ? -15.551 -4.814 37.942 1.00 82.56 191 LEU A CA 1
ATOM 1499 C C . LEU A 1 191 ? -16.560 -3.728 37.535 1.00 82.56 191 LEU A C 1
ATOM 1501 O O . LEU A 1 191 ? -17.150 -3.078 38.399 1.00 82.56 191 LEU A O 1
ATOM 1505 N N . LYS A 1 192 ? -16.849 -3.584 36.235 1.00 82.00 192 LYS A N 1
ATOM 1506 C CA . LYS A 1 192 ? -17.866 -2.647 35.723 1.00 82.00 192 LYS A CA 1
ATOM 1507 C C . LYS A 1 192 ? -19.272 -2.970 36.239 1.00 82.00 192 LYS A C 1
ATOM 1509 O O . LYS A 1 192 ? -20.039 -2.053 36.548 1.00 82.00 192 LYS A O 1
ATOM 1514 N N . LEU A 1 193 ? -19.623 -4.253 36.354 1.00 80.94 193 LEU A N 1
ATOM 1515 C CA . LEU A 1 193 ? -20.918 -4.680 36.888 1.00 80.94 193 LEU A CA 1
ATOM 1516 C C . LEU A 1 193 ? -21.064 -4.308 38.368 1.00 80.94 193 LEU A C 1
ATOM 1518 O O . LEU A 1 193 ? -22.046 -3.657 38.728 1.00 80.94 193 LEU A O 1
ATOM 1522 N N . PHE A 1 194 ? -20.076 -4.643 39.201 1.00 83.94 194 PHE A N 1
ATOM 1523 C CA . PHE A 1 194 ? -20.098 -4.309 40.628 1.00 83.94 194 PHE A CA 1
ATOM 1524 C C . PHE A 1 194 ? -20.028 -2.798 40.879 1.00 83.94 194 PHE A C 1
ATOM 1526 O O . PHE A 1 194 ? -20.733 -2.305 41.760 1.00 83.94 194 PHE A O 1
ATOM 1533 N N . MET A 1 195 ? -19.288 -2.045 40.061 1.00 83.81 195 MET A N 1
ATOM 1534 C CA . MET A 1 195 ? -19.297 -0.581 40.092 1.00 83.81 195 MET A CA 1
ATOM 1535 C C . MET A 1 195 ? -20.708 -0.029 39.823 1.00 83.81 195 MET A C 1
ATOM 1537 O O . MET A 1 195 ? -21.208 0.812 40.573 1.00 83.81 195 MET A O 1
ATOM 1541 N N . ARG A 1 196 ? -21.401 -0.539 38.794 1.00 80.81 196 ARG A N 1
ATOM 1542 C CA . ARG A 1 196 ? -22.762 -0.101 38.438 1.00 80.81 196 ARG A CA 1
ATOM 1543 C C . ARG A 1 196 ? -23.788 -0.428 39.523 1.00 80.81 196 ARG A C 1
ATOM 1545 O O . ARG A 1 196 ? -24.714 0.352 39.742 1.00 80.81 196 ARG A O 1
ATOM 1552 N N . THR A 1 197 ? -23.641 -1.567 40.194 1.00 81.94 197 THR A N 1
ATOM 1553 C CA . THR A 1 197 ? -24.563 -2.029 41.244 1.00 81.94 197 THR A CA 1
ATOM 1554 C C . THR A 1 197 ? -24.117 -1.637 42.654 1.00 81.94 197 THR A C 1
ATOM 1556 O O . THR A 1 197 ? -24.683 -2.144 43.622 1.00 81.94 197 THR A O 1
ATOM 1559 N N . GLN A 1 198 ? -23.106 -0.768 42.788 1.00 81.00 198 GLN A N 1
ATOM 1560 C CA . GLN A 1 198 ? -22.527 -0.340 44.071 1.00 81.00 198 GLN A CA 1
ATOM 1561 C C . GLN A 1 198 ? -22.201 -1.520 44.998 1.00 81.00 198 GLN A C 1
ATOM 1563 O O . GLN A 1 198 ? -22.547 -1.539 46.178 1.00 81.00 198 GLN A O 1
ATOM 1568 N N . GLY A 1 199 ? -21.594 -2.561 44.436 1.00 79.56 199 GLY A N 1
ATOM 1569 C CA . GLY A 1 199 ? -21.172 -3.735 45.184 1.00 79.56 199 GLY A CA 1
ATOM 1570 C C . GLY A 1 199 ? -22.249 -4.790 45.447 1.00 79.56 199 GLY A C 1
ATOM 1571 O O . GLY A 1 199 ? -21.935 -5.785 46.095 1.00 79.56 199 GLY A O 1
ATOM 1572 N N . ASN A 1 200 ? -23.491 -4.603 44.979 1.00 82.62 200 ASN A N 1
ATOM 1573 C CA . ASN A 1 200 ? -24.608 -5.509 45.281 1.00 82.62 200 ASN A CA 1
ATOM 1574 C C . ASN A 1 200 ? -25.407 -5.940 44.028 1.00 82.62 200 ASN A C 1
ATOM 1576 O O . ASN A 1 200 ? -26.565 -5.538 43.868 1.00 82.62 200 ASN A O 1
ATOM 1580 N N . PRO A 1 201 ? -24.802 -6.718 43.112 1.00 82.12 201 PRO A N 1
ATOM 1581 C CA . PRO A 1 201 ? -25.495 -7.223 41.930 1.00 82.12 201 PRO A CA 1
ATOM 1582 C C . PRO A 1 201 ? -26.594 -8.228 42.294 1.00 82.12 201 PRO A C 1
ATOM 1584 O O . PRO A 1 201 ? -26.517 -8.958 43.284 1.00 82.12 201 PRO A O 1
ATOM 1587 N N . SER A 1 202 ? -27.645 -8.276 41.478 1.00 82.44 202 SER A N 1
ATOM 1588 C CA . SER A 1 202 ? -28.731 -9.245 41.651 1.00 82.44 202 SER A CA 1
ATOM 1589 C C . SER A 1 202 ? -28.280 -10.678 41.320 1.00 82.44 202 SER A C 1
ATOM 1591 O O . SER A 1 202 ? -27.306 -10.892 40.600 1.00 82.44 202 SER A O 1
ATOM 1593 N N . GLN A 1 203 ? -29.008 -11.696 41.800 1.00 76.06 203 GLN A N 1
ATOM 1594 C CA . GLN A 1 203 ? -28.674 -13.100 41.495 1.00 76.06 203 GLN A CA 1
ATOM 1595 C C . GLN A 1 203 ? -28.722 -13.425 39.994 1.00 76.06 203 GLN A C 1
ATOM 1597 O O . GLN A 1 203 ? -28.009 -14.314 39.538 1.00 76.06 203 GLN A O 1
ATOM 1602 N N . GLU A 1 204 ? -29.546 -12.709 39.229 1.00 74.62 204 GLU A N 1
ATOM 1603 C CA . GLU A 1 204 ? -29.626 -12.857 37.776 1.00 74.62 204 GLU A CA 1
ATOM 1604 C C . GLU A 1 204 ? -28.381 -12.278 37.084 1.00 74.62 204 GLU A C 1
ATOM 1606 O O . GLU A 1 204 ? -27.846 -12.893 36.167 1.00 74.62 204 GLU A O 1
ATOM 1611 N N . GLU A 1 205 ? -27.855 -11.153 37.578 1.00 73.25 205 GLU A N 1
ATOM 1612 C CA . GLU A 1 205 ? -26.611 -10.542 37.088 1.00 73.25 205 GLU A CA 1
ATOM 1613 C C . GLU A 1 205 ? -25.370 -11.359 37.481 1.00 73.25 205 GLU A C 1
ATOM 1615 O O . GLU A 1 205 ? -24.465 -11.530 36.668 1.00 73.25 205 GLU A O 1
ATOM 1620 N N . LEU A 1 206 ? -25.344 -11.938 38.686 1.00 74.25 206 LEU A N 1
ATOM 1621 C CA . LEU A 1 206 ? -24.293 -12.873 39.112 1.00 74.25 206 LEU A CA 1
ATOM 1622 C C . LEU A 1 206 ? -24.284 -14.156 38.263 1.00 74.25 206 LEU A C 1
ATOM 1624 O O . LEU A 1 206 ? -23.222 -14.671 37.921 1.00 74.25 206 LEU A O 1
ATOM 1628 N N . ALA A 1 207 ? -25.458 -14.664 37.876 1.00 70.38 207 ALA A N 1
ATOM 1629 C CA . ALA A 1 207 ? -25.554 -15.824 36.991 1.00 70.38 207 ALA A CA 1
ATOM 1630 C C . ALA A 1 207 ? -25.025 -15.527 35.577 1.00 70.38 207 ALA A C 1
ATOM 1632 O O . ALA A 1 207 ? -24.498 -16.423 34.919 1.00 70.38 207 ALA A O 1
ATOM 1633 N N . GLN A 1 208 ? -25.126 -14.274 35.121 1.00 65.31 208 GLN A N 1
ATOM 1634 C CA . GLN A 1 208 ? -24.542 -13.845 33.850 1.00 65.31 208 GLN A CA 1
ATOM 1635 C C . GLN A 1 208 ? -23.011 -13.780 33.919 1.00 65.31 208 GLN A C 1
ATOM 1637 O O . GLN A 1 208 ? -22.377 -14.195 32.956 1.00 65.31 208 GLN A O 1
ATOM 1642 N N . GLN A 1 209 ? -22.417 -13.389 35.058 1.00 62.84 209 GLN A N 1
ATOM 1643 C CA . GLN A 1 209 ? -20.954 -13.428 35.262 1.00 62.84 209 GLN A CA 1
ATOM 1644 C C . GLN A 1 209 ? -20.384 -14.843 35.111 1.00 62.84 209 GLN A C 1
ATOM 1646 O O . GLN A 1 209 ? -19.356 -15.045 34.467 1.00 62.84 209 GLN A O 1
ATOM 1651 N N . ALA A 1 210 ? -21.073 -15.838 35.680 1.00 55.59 210 ALA A N 1
ATOM 1652 C CA . ALA A 1 210 ? -20.673 -17.238 35.565 1.00 55.59 210 ALA A CA 1
ATOM 1653 C C . ALA A 1 210 ? -20.747 -17.752 34.119 1.00 55.59 210 ALA A C 1
ATOM 1655 O O . ALA A 1 210 ? -20.038 -18.689 33.770 1.00 55.59 210 ALA A O 1
ATOM 1656 N N . LEU A 1 211 ? -21.591 -17.148 33.275 1.00 52.56 211 LEU A N 1
ATOM 1657 C CA . LEU A 1 211 ? -21.684 -17.505 31.865 1.00 52.56 211 LEU A CA 1
ATOM 1658 C C . LEU A 1 211 ? -20.510 -16.929 31.064 1.00 52.56 211 LEU A C 1
ATOM 1660 O O . LEU A 1 211 ? -19.991 -17.619 30.195 1.00 52.56 211 LEU A O 1
ATOM 1664 N N . THR A 1 212 ? -20.064 -15.706 31.369 1.00 51.78 212 THR A N 1
ATOM 1665 C CA . THR A 1 212 ? -18.911 -15.066 30.714 1.00 51.78 212 THR A CA 1
ATOM 1666 C C . THR A 1 212 ? -17.584 -15.731 31.085 1.00 51.78 212 THR A C 1
ATOM 1668 O O . THR A 1 212 ? -16.724 -15.865 30.223 1.00 51.78 212 THR A O 1
ATOM 1671 N N . GLY A 1 213 ? -17.439 -16.227 32.320 1.00 46.00 213 GLY A N 1
ATOM 1672 C CA . GLY A 1 213 ? -16.226 -16.922 32.781 1.00 46.00 213 GLY A CA 1
ATOM 1673 C C . GLY A 1 213 ? -15.988 -18.318 32.183 1.00 46.00 213 GLY A C 1
ATOM 1674 O O . GLY A 1 213 ? -14.929 -18.890 32.403 1.00 46.00 213 GLY A O 1
ATOM 1675 N N . VAL A 1 214 ? -16.946 -18.882 31.436 1.00 44.16 214 VAL A N 1
ATOM 1676 C CA . VAL A 1 214 ? -16.825 -20.215 30.802 1.00 44.16 214 VAL A CA 1
ATOM 1677 C C . VAL A 1 214 ? -16.355 -20.122 29.341 1.00 44.16 214 VAL A C 1
ATOM 1679 O O . VAL A 1 214 ? -15.965 -21.130 28.755 1.00 44.16 214 VAL A O 1
ATOM 1682 N N . PHE A 1 215 ? -16.361 -18.932 28.730 1.00 38.44 215 PHE A N 1
ATOM 1683 C CA . PHE A 1 215 ? -16.037 -18.794 27.305 1.00 38.44 215 PHE A CA 1
ATOM 1684 C C . PHE A 1 215 ? -14.536 -18.727 26.980 1.00 38.44 215 PHE A C 1
ATOM 1686 O O . PHE A 1 215 ? -14.195 -18.956 25.822 1.00 38.44 215 PHE A O 1
ATOM 1693 N N . GLU A 1 216 ? -13.643 -18.506 27.951 1.00 44.69 216 GLU A N 1
ATOM 1694 C CA . GLU A 1 216 ? -12.189 -18.547 27.697 1.00 44.69 216 GLU A CA 1
ATOM 1695 C C . GLU A 1 216 ? -11.581 -19.958 27.811 1.00 44.69 216 GLU A C 1
ATOM 1697 O O . GLU A 1 216 ? -10.659 -20.277 27.064 1.00 44.69 216 GLU A O 1
ATOM 1702 N N . ASP A 1 217 ? -12.148 -20.855 28.628 1.00 38.81 217 ASP A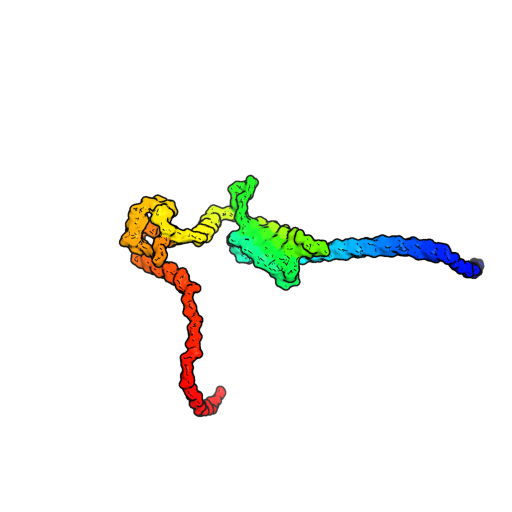 N 1
ATOM 1703 C CA . ASP A 1 217 ? -11.628 -22.229 28.791 1.00 38.81 217 ASP A CA 1
ATOM 1704 C C . ASP A 1 217 ? -12.113 -23.218 27.710 1.00 38.81 217 ASP A C 1
ATOM 1706 O O . ASP A 1 217 ? -11.549 -24.297 27.541 1.00 38.81 217 ASP A O 1
ATOM 1710 N N . ALA A 1 218 ? -13.142 -22.878 26.926 1.00 35.34 218 ALA A N 1
ATOM 1711 C CA . ALA A 1 218 ? -13.683 -23.789 25.908 1.00 35.34 218 ALA A CA 1
ATOM 1712 C C . ALA A 1 218 ? -12.911 -23.781 24.570 1.00 35.34 218 ALA A C 1
ATOM 1714 O O . ALA A 1 218 ? -13.250 -24.549 23.667 1.00 35.34 218 ALA A O 1
ATOM 1715 N N . ALA A 1 219 ? -11.888 -22.933 24.414 1.00 40.22 219 ALA A N 1
ATOM 1716 C CA . ALA A 1 219 ? -11.098 -22.845 23.182 1.00 40.22 219 ALA A CA 1
ATOM 1717 C C . ALA A 1 219 ? -9.849 -23.755 23.164 1.00 40.22 219 ALA A C 1
ATOM 1719 O O . ALA A 1 219 ? -9.149 -23.787 22.151 1.00 40.22 219 ALA A O 1
ATOM 1720 N N . SER A 1 220 ? -9.561 -24.502 24.239 1.00 43.16 220 SER A N 1
ATOM 1721 C CA . SER A 1 220 ? -8.276 -25.201 24.410 1.00 43.16 220 SER A CA 1
ATOM 1722 C C . SER A 1 220 ? -8.338 -26.697 24.761 1.00 43.16 220 SER A C 1
ATOM 1724 O O . SER A 1 220 ? -7.277 -27.289 24.951 1.00 43.16 220 SER A O 1
ATOM 1726 N N . GLU A 1 221 ? -9.502 -27.361 24.748 1.00 37.53 221 GLU A N 1
ATOM 1727 C CA . GLU A 1 221 ? -9.561 -28.826 24.918 1.00 37.53 221 GLU A CA 1
ATOM 1728 C C . GLU A 1 221 ? -10.056 -29.580 23.671 1.00 37.53 221 GLU A C 1
ATOM 1730 O O . GLU A 1 221 ? -11.225 -29.564 23.284 1.00 37.53 221 GLU A O 1
ATOM 1735 N N . ASP A 1 222 ? -9.083 -30.257 23.060 1.00 38.03 222 ASP A N 1
ATOM 1736 C CA . ASP A 1 222 ? -9.151 -31.408 22.166 1.00 38.03 222 ASP A CA 1
ATOM 1737 C C . ASP A 1 222 ? -10.500 -32.144 22.070 1.00 38.03 222 ASP A C 1
ATOM 1739 O O . ASP A 1 222 ? -10.966 -32.801 23.002 1.00 38.03 222 ASP A O 1
ATOM 1743 N N . ILE A 1 223 ? -11.025 -32.219 20.844 1.00 36.88 223 ILE A N 1
ATOM 1744 C CA . ILE A 1 223 ? -11.879 -33.330 20.417 1.00 36.88 223 ILE A CA 1
ATOM 1745 C C . ILE A 1 223 ? -11.168 -34.068 19.275 1.00 36.88 223 ILE A C 1
ATOM 1747 O O . ILE A 1 223 ? -11.515 -33.951 18.100 1.00 36.88 223 ILE A O 1
ATOM 1751 N N . GLN A 1 224 ? -10.168 -34.879 19.630 1.00 37.25 224 GLN A N 1
ATOM 1752 C CA . GLN A 1 224 ? -9.889 -36.109 18.889 1.00 37.25 224 GLN A CA 1
ATOM 1753 C C . GLN A 1 224 ? -10.903 -37.163 19.345 1.00 37.25 224 GLN A C 1
ATOM 1755 O O . GLN A 1 224 ? -10.690 -37.862 20.332 1.00 37.25 224 GLN A O 1
ATOM 1760 N N . VAL A 1 225 ? -12.027 -37.289 18.632 1.00 37.47 225 VAL A N 1
ATOM 1761 C CA . VAL A 1 225 ? -12.869 -38.486 18.769 1.00 37.47 225 VAL A CA 1
ATOM 1762 C C . VAL A 1 225 ? -12.226 -39.611 17.969 1.00 37.47 225 VAL A C 1
ATOM 1764 O O . VAL A 1 225 ? -12.370 -39.721 16.752 1.00 37.47 225 VAL A O 1
ATOM 1767 N N . GLU A 1 226 ? -11.517 -40.447 18.712 1.00 41.09 226 GLU A N 1
ATOM 1768 C CA . GLU A 1 226 ? -11.173 -41.826 18.405 1.00 41.09 226 GLU A CA 1
ATOM 1769 C C . GLU A 1 226 ? -12.456 -42.594 18.021 1.00 41.09 226 GLU A C 1
ATOM 1771 O O . GLU A 1 226 ? -13.298 -42.911 18.861 1.00 41.09 226 GLU A O 1
ATOM 1776 N N . GLN A 1 227 ? -12.656 -42.849 16.724 1.00 36.12 227 GLN A N 1
ATOM 1777 C CA . GLN A 1 227 ? -13.686 -43.776 16.252 1.00 36.12 227 GLN A CA 1
ATOM 1778 C C . GLN A 1 227 ? -13.090 -45.179 16.161 1.00 36.12 227 GLN A C 1
ATOM 1780 O O . GL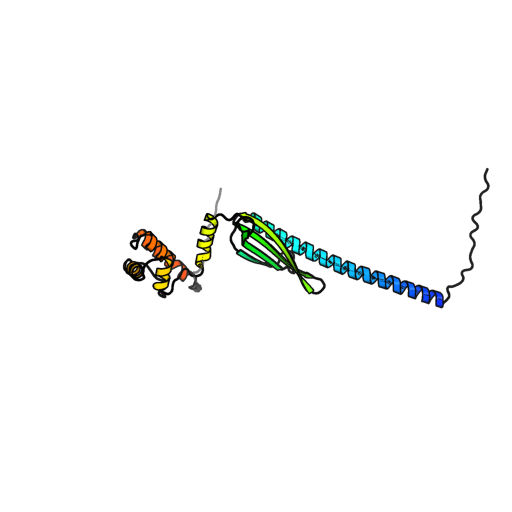N A 1 227 ? -12.592 -45.586 15.113 1.00 36.12 227 GLN A O 1
ATOM 1785 N N . ASP A 1 228 ? -13.195 -45.928 17.255 1.00 39.56 228 ASP A N 1
ATOM 1786 C CA . ASP A 1 228 ? -13.155 -47.386 17.222 1.00 39.56 228 ASP A CA 1
ATOM 1787 C C . ASP A 1 228 ? -14.393 -47.935 17.939 1.00 39.56 228 ASP A C 1
ATOM 1789 O O . ASP A 1 228 ? -14.502 -47.897 19.161 1.00 39.56 228 ASP A O 1
ATOM 1793 N N . THR A 1 229 ? -15.379 -48.399 17.170 1.00 41.50 229 THR A N 1
ATOM 1794 C CA . THR A 1 229 ? -16.377 -49.373 17.639 1.00 41.50 229 THR A CA 1
ATOM 1795 C C . THR A 1 229 ? -16.907 -50.191 16.460 1.00 41.50 229 THR A C 1
ATOM 1797 O O . THR A 1 229 ? -17.771 -49.776 15.694 1.00 41.50 229 THR A O 1
ATOM 1800 N N . ALA A 1 230 ? -16.313 -51.374 16.328 1.00 38.62 230 ALA A N 1
ATOM 1801 C CA . ALA A 1 230 ? -16.912 -52.667 16.002 1.00 38.62 230 ALA A CA 1
ATOM 1802 C C . ALA A 1 230 ? -18.365 -52.721 15.460 1.00 38.62 230 ALA A C 1
ATOM 1804 O O . ALA A 1 230 ? -19.340 -52.472 16.163 1.00 38.62 230 ALA A O 1
ATOM 1805 N N . ASP A 1 231 ? -18.463 -53.226 14.227 1.00 44.97 231 ASP A N 1
ATOM 1806 C CA . ASP A 1 231 ? -19.124 -54.493 13.868 1.00 44.97 231 ASP A CA 1
ATOM 1807 C C . ASP A 1 231 ? -20.589 -54.719 14.320 1.00 44.97 231 ASP A C 1
ATOM 1809 O O . ASP A 1 231 ? -20.870 -55.241 15.400 1.00 44.97 231 ASP A O 1
ATOM 1813 N N . VAL A 1 232 ? -21.539 -54.440 13.414 1.00 43.50 232 VAL A N 1
ATOM 1814 C CA . VAL A 1 232 ? -22.891 -55.032 13.424 1.00 43.50 232 VAL A CA 1
ATOM 1815 C C . VAL A 1 232 ? -23.287 -55.412 11.984 1.00 43.50 232 VAL A C 1
ATOM 1817 O O . VAL A 1 232 ? -23.161 -54.587 11.076 1.00 43.50 232 VAL A O 1
ATOM 1820 N N . PRO A 1 233 ? -23.776 -56.644 11.735 1.00 42.88 233 PRO A N 1
ATOM 1821 C CA . PRO A 1 233 ? -23.982 -57.166 10.389 1.00 42.88 233 PRO A CA 1
ATOM 1822 C C . PRO A 1 233 ? -25.278 -56.649 9.754 1.00 42.88 233 PRO A C 1
ATOM 1824 O O . PRO A 1 233 ? -26.356 -56.694 10.347 1.00 42.88 233 PRO A O 1
ATOM 1827 N N . VAL A 1 234 ? -25.175 -56.231 8.492 1.00 42.28 234 VAL A N 1
ATOM 1828 C CA . VAL A 1 234 ? -26.306 -55.842 7.643 1.00 42.28 234 VAL A CA 1
ATOM 1829 C C . VAL A 1 234 ? -27.127 -57.086 7.295 1.00 42.28 234 VAL A C 1
ATOM 1831 O O . VAL A 1 234 ? -26.721 -57.906 6.470 1.00 42.28 234 VAL A O 1
ATOM 1834 N N . GLN A 1 235 ? -28.297 -57.231 7.923 1.00 40.84 235 GLN A N 1
ATOM 1835 C CA . GLN A 1 235 ? -29.332 -58.145 7.446 1.00 40.84 235 GLN A CA 1
ATOM 1836 C C . GLN A 1 235 ? -30.124 -57.492 6.313 1.00 40.84 235 GLN A C 1
ATOM 1838 O O . GLN A 1 235 ? -30.806 -56.483 6.474 1.00 40.84 235 GLN A O 1
ATOM 1843 N N . ASP A 1 236 ? -30.004 -58.137 5.163 1.00 47.81 236 ASP A N 1
ATOM 1844 C CA . ASP A 1 236 ? -30.714 -57.915 3.916 1.00 47.81 236 ASP A CA 1
ATOM 1845 C C . ASP A 1 236 ? -32.218 -58.220 4.097 1.00 47.81 236 ASP A C 1
ATOM 1847 O O . ASP A 1 236 ? -32.618 -59.378 4.248 1.00 47.81 236 ASP A O 1
ATOM 1851 N N . ILE A 1 237 ? -33.069 -57.186 4.107 1.00 48.38 237 ILE A N 1
ATOM 1852 C CA . ILE A 1 237 ? -34.530 -57.340 4.039 1.00 48.38 237 ILE A CA 1
ATOM 1853 C C . ILE A 1 237 ? -35.041 -56.726 2.737 1.00 48.38 237 ILE A C 1
ATOM 1855 O O . ILE A 1 237 ? -35.245 -55.523 2.593 1.00 48.38 237 ILE A O 1
ATOM 1859 N N . ARG A 1 238 ? -35.323 -57.629 1.798 1.00 46.72 238 ARG A N 1
ATOM 1860 C CA . ARG A 1 238 ? -36.215 -57.429 0.656 1.00 46.72 238 ARG A CA 1
ATOM 1861 C C . ARG A 1 238 ? -37.623 -57.022 1.106 1.00 46.72 238 ARG A C 1
ATOM 1863 O O . ARG A 1 238 ? -38.272 -57.768 1.830 1.00 46.72 238 ARG A O 1
ATOM 1870 N N . SER A 1 239 ? -38.150 -55.953 0.517 1.00 48.44 239 SER A N 1
ATOM 1871 C CA . SER A 1 239 ? -39.557 -55.788 0.104 1.00 48.44 239 SER A CA 1
ATOM 1872 C C . SER A 1 239 ? -39.624 -54.476 -0.695 1.00 48.44 239 SER A C 1
ATOM 1874 O O . SER A 1 239 ? -39.120 -53.467 -0.234 1.00 48.44 239 SER A O 1
ATOM 1876 N N . GLY A 1 240 ? -40.119 -54.362 -1.925 1.00 40.69 240 GLY A N 1
ATOM 1877 C CA . GLY A 1 240 ? -41.234 -55.071 -2.523 1.00 40.69 240 GLY A CA 1
ATOM 1878 C C . GLY A 1 240 ? -42.439 -54.133 -2.680 1.00 40.69 240 GLY A C 1
ATOM 1879 O O . GLY A 1 240 ? -43.287 -54.092 -1.804 1.00 40.69 240 GLY A O 1
ATOM 1880 N N . ARG A 1 241 ? -42.559 -53.522 -3.873 1.00 42.66 241 ARG A N 1
ATOM 1881 C CA . ARG A 1 241 ? -43.814 -53.384 -4.654 1.00 42.66 241 ARG A CA 1
ATOM 1882 C C . ARG A 1 241 ? -44.826 -52.257 -4.333 1.00 42.66 241 ARG A C 1
ATOM 1884 O O . ARG A 1 241 ? -45.489 -52.283 -3.310 1.00 42.66 241 ARG A O 1
ATOM 1891 N N . GLY A 1 242 ? -45.114 -51.476 -5.389 1.00 41.56 242 GLY A N 1
ATOM 1892 C CA . GLY A 1 242 ? -46.436 -50.911 -5.742 1.00 41.56 242 GLY A CA 1
ATOM 1893 C C . GLY A 1 242 ? -46.804 -49.613 -5.013 1.00 41.56 242 GLY A C 1
ATOM 1894 O O . GLY A 1 242 ? -46.749 -49.565 -3.802 1.00 41.56 242 GLY A O 1
ATOM 1895 N N . GLY A 1 243 ? -47.207 -48.512 -5.638 1.00 50.97 243 GLY A N 1
ATOM 1896 C CA . GLY A 1 243 ? -47.825 -48.304 -6.941 1.00 50.97 243 GLY A CA 1
ATOM 1897 C C . GLY A 1 243 ? -49.061 -47.425 -6.745 1.00 50.97 243 GLY A C 1
ATOM 1898 O O . GLY A 1 243 ? -50.021 -47.879 -6.130 1.00 50.97 243 GLY A O 1
ATOM 1899 N N . ARG A 1 244 ? -49.034 -46.200 -7.273 1.00 51.53 244 ARG A N 1
ATOM 1900 C CA . ARG A 1 244 ? -50.087 -45.549 -8.067 1.00 51.53 244 ARG A CA 1
ATOM 1901 C C . ARG A 1 244 ? -49.615 -44.171 -8.500 1.00 51.53 244 ARG A C 1
ATOM 1903 O O . ARG A 1 244 ? -49.006 -43.485 -7.657 1.00 51.53 244 ARG A O 1
#

Secondary structure (DSSP, 8-state):
-PPP----------PPPPHHHHHHHHHHHHHHHHHHHHHHHHHHHHHHHHHHHHHHHHHHHHHHHHHHHS-----EEEEEE-SS-TTEEEEEEEEEEEETTTTEEEEEEEEEEEEE-TT--EEEEEEEEEEEEPPHHHHHHHHHHHGGGG-EESSHHHHHHHHTS-HHHHHHHHHTTPPPPTTSPEEHHHHHHHHHTTT---HHHHHHHHHHTTTTGGGS------------------------

Radius of gyration: 39.68 Å; chains: 1; bounding box: 86×81×132 Å

pLDDT: mean 76.79, std 18.32, range [35.34, 97.5]